Protein AF-A0A974YGT8-F1 (afdb_monomer_lite)

Secondary structure (DSSP, 8-state):
---EEEEEEE-TTSTTHHHHHHHHHHH-GGGHHHHHHHHHT-SS-GGG--SS--TT-EEEESSSSEEEEEEPTT--STTTTT-SSPPSS-EEEEEEEES-TTTS-EEEEEEEE--GGGGGGHHHHHHHHHHT---GGGG---S-----HHHHHHHHHHHHHHHHHHTT-HHHHHTTB-HHHHSSSTTSHHHHHHHHTT-SEEEEEEEEEEEETTEEEEEEEEEETTEEEEEEEEEEEEEETTEEEEEEEEESS--

Sequence (255 aa):
MGPQIVRRFSEGGTSGRFAVARVIARVFPQALSFAEGVRDEGIDDANAYVFAPWPSDQIRHLAQDVVSYRTPAGQNGLGTDGEEPVPPLATRGLVFLIGDPAVEPSVRLLKVRLSGNDAALYPAIAAEMLAAWTPPESRGSPASEPTTPGSATAVALVSEFYGALERGDGRAASARVIAEKQASGPFTAQALTKFYGALDEPLKLLSADEAGPMQVKVRYRYRSGRKPCNGEATVSLIQTSDGIRIERIRSASGC

pLDDT: mean 86.0, std 13.3, range [34.47, 97.88]

Radius of gyration: 22.26 Å; chains: 1; bounding box: 51×41×60 Å

Foldseek 3Di:
DAWDKDKDKAKCVDPSVQVVLLVCLAAQPLLVLSSVVVLVVVPDPVVSRHNYFDPQ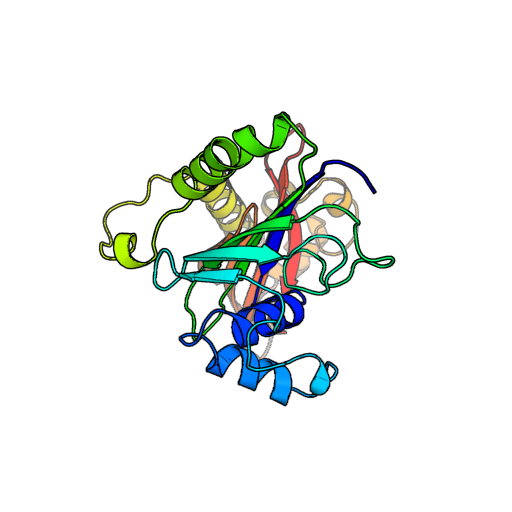KDWDDPDNFKIKIKHAAQDDGPLQVPPPPGHRFIWIWMWGWDDDSHPMTMIIIITTTHDDPCVVCVVVVRVVVVVVDDDPVVVPDPDDDPPPVQQVVLLVLVVQLLVCLLVLQLVSNLVQAPPVPCVDDCSDRVNSSVPQVQFPFHKDWPDWDDPDRQKTKTWIWTHDPPDIDTWIWIFHWDQDPVGIGGHDIGIPDDD

Structure (mmCIF, N/CA/C/O backbone):
data_AF-A0A974YGT8-F1
#
_entry.id   AF-A0A974YGT8-F1
#
loop_
_atom_site.group_PDB
_atom_site.id
_atom_site.type_symbol
_atom_site.label_atom_id
_atom_site.label_alt_id
_atom_site.label_comp_id
_atom_site.label_asym_id
_atom_site.label_entity_id
_atom_site.label_seq_id
_atom_site.pdbx_PDB_ins_code
_atom_site.Cartn_x
_atom_site.Cartn_y
_atom_site.Cartn_z
_atom_site.occupancy
_atom_site.B_iso_or_equiv
_atom_site.auth_seq_id
_atom_site.auth_comp_id
_atom_site.auth_asym_id
_atom_site.auth_atom_id
_atom_site.pdbx_PDB_model_num
ATOM 1 N N . MET A 1 1 ? -8.753 13.657 23.290 1.00 65.00 1 MET A N 1
ATOM 2 C CA . MET A 1 1 ? -8.952 13.118 21.925 1.00 65.00 1 MET A CA 1
ATOM 3 C C . MET A 1 1 ? -10.360 12.551 21.815 1.00 65.00 1 MET A C 1
ATOM 5 O O . MET A 1 1 ? -10.800 11.915 22.765 1.00 65.00 1 MET A O 1
ATOM 9 N N . GLY A 1 2 ? -11.072 12.858 20.726 1.00 80.31 2 GLY A N 1
ATOM 10 C CA . GLY A 1 2 ? -12.497 12.550 20.548 1.00 80.31 2 GLY A CA 1
ATOM 11 C C . GLY A 1 2 ? -12.777 11.349 19.631 1.00 80.31 2 GLY A C 1
ATOM 12 O O . GLY A 1 2 ? -11.872 10.544 19.378 1.00 80.31 2 GLY A O 1
ATOM 13 N N . PRO A 1 3 ? -14.025 11.224 19.143 1.00 87.50 3 PRO A N 1
ATOM 14 C CA . PRO A 1 3 ? -14.410 10.227 18.152 1.00 87.50 3 PRO A CA 1
ATOM 15 C C . PRO A 1 3 ? -13.572 10.324 16.873 1.00 87.50 3 PRO A C 1
ATOM 17 O O . PRO A 1 3 ? -13.188 11.412 16.448 1.00 87.50 3 PRO A O 1
ATOM 20 N N . GLN A 1 4 ? -13.277 9.179 16.263 1.00 89.25 4 GLN A N 1
ATOM 21 C CA . GLN A 1 4 ? -12.424 9.069 15.091 1.00 89.25 4 GLN A CA 1
ATOM 22 C C . GLN A 1 4 ? -12.703 7.777 14.322 1.00 89.25 4 GLN A C 1
ATOM 24 O O . GLN A 1 4 ? -12.858 6.704 14.906 1.00 89.25 4 GLN A O 1
ATOM 29 N N . ILE A 1 5 ? -12.681 7.875 12.995 1.00 90.44 5 ILE A N 1
ATOM 30 C CA . ILE A 1 5 ? -12.648 6.735 12.080 1.00 90.44 5 ILE A CA 1
ATOM 31 C C . ILE A 1 5 ? -11.432 6.935 11.174 1.00 90.44 5 ILE A C 1
ATOM 33 O O . ILE A 1 5 ? -11.333 7.948 10.487 1.00 90.44 5 ILE A O 1
ATOM 37 N N . VAL A 1 6 ? -10.494 5.991 11.180 1.00 87.19 6 VAL A N 1
ATOM 38 C CA . VAL A 1 6 ? -9.303 6.004 10.321 1.00 87.19 6 VAL A CA 1
ATOM 39 C C . VAL A 1 6 ? -9.300 4.765 9.461 1.00 87.19 6 VAL A C 1
ATOM 41 O O . VAL A 1 6 ? -9.372 3.653 9.977 1.00 87.19 6 VAL A O 1
ATOM 44 N N . ARG A 1 7 ? -9.122 4.960 8.159 1.00 87.12 7 ARG A N 1
ATOM 45 C CA . ARG A 1 7 ? -8.724 3.904 7.232 1.00 87.12 7 ARG A CA 1
ATOM 46 C C . ARG A 1 7 ? -7.288 4.180 6.832 1.00 87.12 7 ARG A C 1
ATOM 48 O O . ARG A 1 7 ? -6.980 5.265 6.348 1.00 87.12 7 ARG A O 1
ATOM 55 N N . ARG A 1 8 ? -6.404 3.221 7.073 1.00 83.25 8 ARG A N 1
ATOM 56 C CA . ARG A 1 8 ? -4.998 3.296 6.685 1.00 83.25 8 ARG A CA 1
ATOM 57 C C . ARG A 1 8 ? -4.689 2.131 5.766 1.00 83.25 8 ARG A C 1
ATOM 59 O O . ARG A 1 8 ? -5.067 1.000 6.054 1.00 83.25 8 ARG A O 1
ATOM 66 N N . PHE A 1 9 ? -3.992 2.415 4.679 1.00 83.12 9 PHE A N 1
ATOM 67 C CA . PHE A 1 9 ? -3.390 1.403 3.826 1.00 83.12 9 PHE A CA 1
ATOM 68 C C . PHE A 1 9 ? -1.872 1.536 3.920 1.00 83.12 9 PHE A C 1
ATOM 70 O O . PHE A 1 9 ? -1.343 2.647 3.991 1.00 83.12 9 PHE A O 1
ATOM 77 N N . SER A 1 10 ? -1.174 0.412 3.999 1.00 76.69 10 SER A N 1
ATOM 78 C CA . SER A 1 10 ? 0.282 0.348 4.030 1.00 76.69 10 SER A CA 1
ATOM 79 C C . SER A 1 10 ? 0.741 -0.776 3.118 1.00 76.69 10 SER A C 1
ATOM 81 O O . SER A 1 10 ? 0.234 -1.894 3.199 1.00 76.69 10 SER A O 1
ATOM 83 N N . GLU A 1 11 ? 1.678 -0.447 2.239 1.00 71.19 11 GLU A N 1
ATOM 84 C CA . GLU A 1 11 ? 2.131 -1.315 1.158 1.00 71.19 11 GLU A CA 1
ATOM 85 C C . GLU A 1 11 ? 3.479 -1.949 1.514 1.00 71.19 11 GLU A C 1
ATOM 87 O O . GLU A 1 11 ? 4.431 -1.236 1.850 1.00 71.19 11 GLU A O 1
ATOM 92 N N . GLY A 1 12 ? 3.559 -3.282 1.461 1.00 73.00 12 GLY A N 1
ATOM 93 C CA . GLY A 1 12 ? 4.764 -4.029 1.841 1.00 73.00 12 GLY A CA 1
ATOM 94 C C . GLY A 1 12 ? 5.904 -3.961 0.835 1.00 73.00 12 GLY A C 1
ATOM 95 O O . GLY A 1 12 ? 7.047 -4.179 1.212 1.00 73.00 12 GLY A O 1
ATOM 96 N N . GLY A 1 13 ? 5.630 -3.604 -0.420 1.00 66.38 13 GLY A N 1
ATOM 97 C CA . GLY A 1 13 ? 6.661 -3.461 -1.454 1.00 66.38 13 GLY A CA 1
ATOM 98 C C . GLY A 1 13 ? 7.449 -2.144 -1.397 1.00 66.38 13 GLY A C 1
ATOM 99 O O . GLY A 1 13 ? 8.339 -1.923 -2.214 1.00 66.38 13 GLY A O 1
ATOM 100 N N . THR A 1 14 ? 7.125 -1.224 -0.476 1.00 68.44 14 THR A N 1
ATOM 101 C CA . THR A 1 14 ? 7.688 0.143 -0.460 1.00 68.44 14 THR A CA 1
ATOM 102 C C . THR A 1 14 ? 8.266 0.534 0.911 1.00 68.44 14 THR A C 1
ATOM 104 O O . THR A 1 14 ? 8.682 -0.314 1.703 1.00 68.44 14 THR A O 1
ATOM 107 N N . SER A 1 15 ? 8.332 1.834 1.234 1.00 68.81 15 SER A N 1
ATOM 108 C CA . SER A 1 15 ? 8.665 2.309 2.587 1.00 68.81 15 SER A CA 1
ATOM 109 C C . SER A 1 15 ? 7.595 1.944 3.624 1.00 68.81 15 SER A C 1
ATOM 111 O O . SER A 1 15 ? 7.869 1.980 4.821 1.00 68.81 15 SER A O 1
ATOM 113 N N . GLY A 1 16 ? 6.390 1.559 3.184 1.00 76.25 16 GLY A N 1
ATOM 114 C CA . GLY A 1 16 ? 5.327 1.059 4.057 1.00 76.25 16 GLY A CA 1
ATOM 115 C C . GLY A 1 16 ? 5.639 -0.292 4.708 1.00 76.25 16 GLY A C 1
ATOM 116 O O . GLY A 1 16 ? 5.005 -0.631 5.709 1.00 76.25 16 GLY A O 1
ATOM 117 N N . ARG A 1 17 ? 6.637 -1.031 4.203 1.00 86.06 17 ARG A N 1
ATOM 118 C CA . ARG A 1 17 ? 6.970 -2.391 4.649 1.00 86.06 17 ARG A CA 1
ATOM 119 C C . ARG A 1 17 ? 7.261 -2.518 6.135 1.00 86.06 17 ARG A C 1
ATOM 121 O O . ARG A 1 17 ? 6.820 -3.481 6.744 1.00 86.06 17 ARG A O 1
ATOM 128 N N . PHE A 1 18 ? 7.897 -1.518 6.741 1.00 88.50 18 PHE A N 1
ATOM 129 C CA . PHE A 1 18 ? 8.173 -1.513 8.179 1.00 88.50 18 PHE A CA 1
ATOM 130 C C . PHE A 1 18 ? 6.874 -1.454 8.994 1.00 88.50 18 PHE A C 1
ATOM 132 O O . PHE A 1 18 ? 6.682 -2.206 9.945 1.00 88.50 18 PHE A O 1
ATOM 139 N N . ALA A 1 19 ? 5.919 -0.611 8.582 1.00 89.12 19 ALA A N 1
ATOM 140 C CA . ALA A 1 19 ? 4.606 -0.542 9.221 1.00 89.12 19 ALA A CA 1
ATOM 141 C C . ALA A 1 19 ? 3.800 -1.835 9.017 1.00 89.12 19 ALA A C 1
ATOM 143 O O . ALA A 1 19 ? 3.156 -2.306 9.951 1.00 89.12 19 ALA A O 1
ATOM 144 N N . VAL A 1 20 ? 3.866 -2.423 7.819 1.00 92.88 20 VAL A N 1
ATOM 145 C CA . VAL A 1 20 ? 3.241 -3.715 7.506 1.00 92.88 20 VAL A CA 1
ATOM 146 C C . VAL A 1 20 ? 3.820 -4.825 8.385 1.00 92.88 20 VAL A C 1
ATOM 148 O O . VAL A 1 20 ? 3.066 -5.510 9.072 1.00 92.88 20 VAL A O 1
ATOM 151 N N . ALA A 1 21 ? 5.144 -4.971 8.415 1.00 94.12 21 ALA A N 1
ATOM 152 C CA . ALA A 1 21 ? 5.848 -6.002 9.167 1.00 94.12 21 ALA A CA 1
ATOM 153 C C . ALA A 1 21 ? 5.590 -5.901 10.678 1.00 94.12 21 ALA A C 1
ATOM 155 O O . ALA A 1 21 ? 5.316 -6.918 11.312 1.00 94.12 21 ALA A O 1
ATOM 156 N N . ARG A 1 22 ? 5.562 -4.687 11.250 1.00 94.38 22 ARG A N 1
ATOM 157 C CA . ARG A 1 22 ? 5.205 -4.479 12.667 1.00 94.38 22 ARG A CA 1
ATOM 158 C C . ARG A 1 22 ? 3.786 -4.927 13.011 1.00 94.38 22 ARG A C 1
ATOM 160 O O . ARG A 1 22 ? 3.561 -5.424 14.111 1.00 94.38 22 ARG A O 1
ATOM 167 N N . VAL A 1 23 ? 2.828 -4.767 12.097 1.00 95.69 23 VAL A N 1
ATOM 168 C CA . VAL A 1 23 ? 1.461 -5.270 12.301 1.00 95.69 23 VAL A CA 1
ATOM 169 C C . VAL A 1 23 ? 1.414 -6.787 12.107 1.00 95.69 23 VAL A C 1
ATOM 171 O O . VAL A 1 23 ? 0.868 -7.489 12.956 1.00 95.69 23 VAL A O 1
ATOM 174 N N . ILE A 1 24 ? 2.019 -7.306 11.034 1.00 96.00 24 ILE A N 1
ATOM 175 C CA . ILE A 1 24 ? 2.054 -8.742 10.715 1.00 96.00 24 ILE A CA 1
ATOM 176 C C . ILE A 1 24 ? 2.658 -9.560 11.851 1.00 96.00 24 ILE A C 1
ATOM 178 O O . ILE A 1 24 ? 2.033 -10.534 12.271 1.00 96.00 24 ILE A O 1
ATOM 182 N N . ALA A 1 25 ? 3.802 -9.126 12.392 1.00 95.56 25 ALA A N 1
ATOM 183 C CA . ALA A 1 25 ? 4.492 -9.795 13.495 1.00 95.56 25 ALA A CA 1
ATOM 184 C C . ALA A 1 25 ? 3.564 -10.072 14.688 1.00 95.56 25 ALA A C 1
ATOM 186 O O . ALA A 1 25 ? 3.752 -11.032 15.429 1.00 95.56 25 ALA A O 1
ATOM 187 N N . ARG A 1 26 ? 2.529 -9.246 14.861 1.00 95.62 26 ARG A N 1
ATOM 188 C CA . ARG A 1 26 ? 1.627 -9.313 16.006 1.00 95.62 26 ARG A CA 1
ATOM 189 C C . ARG A 1 26 ? 0.357 -10.105 15.753 1.00 95.62 26 ARG A C 1
ATOM 191 O O . ARG A 1 26 ? -0.148 -10.704 16.697 1.00 95.62 26 ARG A O 1
ATOM 198 N N . VAL A 1 27 ? -0.197 -10.063 14.538 1.00 96.06 27 VAL A N 1
ATOM 199 C CA . VAL A 1 27 ? -1.563 -10.566 14.291 1.00 96.06 27 VAL A CA 1
ATOM 200 C C . VAL A 1 27 ? -1.716 -11.503 13.091 1.00 96.06 27 VAL A C 1
ATOM 202 O O . VAL A 1 27 ? -2.809 -12.023 12.906 1.00 96.06 27 VAL A O 1
ATOM 205 N N . PHE A 1 28 ? -0.674 -11.764 12.292 1.00 95.75 28 PHE A N 1
ATOM 206 C CA . PHE A 1 28 ? -0.771 -12.654 11.122 1.00 95.75 28 PHE A CA 1
ATOM 207 C C . PHE A 1 28 ? 0.322 -13.733 11.115 1.00 95.75 28 PHE A C 1
ATOM 209 O O . PHE A 1 28 ? 1.371 -13.540 10.494 1.00 95.75 28 PHE A O 1
ATOM 216 N N . PRO A 1 29 ? 0.085 -14.896 11.755 1.00 91.62 29 PRO A N 1
ATOM 217 C CA . PRO A 1 29 ? 1.087 -15.958 11.866 1.00 91.62 29 PRO A CA 1
ATOM 218 C C . PRO A 1 29 ? 1.545 -16.517 10.507 1.00 91.62 29 PRO A C 1
ATOM 220 O O . PRO A 1 29 ? 2.675 -16.974 10.371 1.00 91.62 29 PRO A O 1
ATOM 223 N N . GLN A 1 30 ? 0.699 -16.458 9.478 1.00 88.38 30 GLN A N 1
ATOM 224 C CA . GLN A 1 30 ? 1.015 -16.955 8.138 1.00 88.38 30 GLN A CA 1
ATOM 225 C C . GLN A 1 30 ? 1.991 -16.073 7.346 1.00 88.38 30 GLN A C 1
ATOM 227 O O . GLN A 1 30 ? 2.480 -16.507 6.310 1.00 88.38 30 GLN A O 1
ATOM 232 N N . ALA A 1 31 ? 2.238 -14.838 7.789 1.00 93.00 31 ALA A N 1
ATOM 233 C CA . ALA A 1 31 ? 3.107 -13.882 7.101 1.00 93.00 31 ALA A CA 1
ATOM 234 C C . ALA A 1 31 ? 4.346 -13.509 7.936 1.00 93.00 31 ALA A C 1
ATOM 236 O O . ALA A 1 31 ? 5.031 -12.534 7.637 1.00 93.00 31 ALA A O 1
ATOM 237 N N . LEU A 1 32 ? 4.655 -14.275 8.991 1.00 92.69 32 LEU A N 1
ATOM 238 C CA . LEU A 1 32 ? 5.769 -13.964 9.892 1.00 92.69 32 LEU A CA 1
ATOM 239 C C . LEU A 1 32 ? 7.123 -13.928 9.186 1.00 92.69 32 LEU A C 1
ATOM 241 O O . LEU A 1 32 ? 7.928 -13.063 9.516 1.00 92.69 32 LEU A O 1
ATOM 245 N N . SER A 1 33 ? 7.341 -14.778 8.179 1.00 92.56 33 SER A N 1
ATOM 246 C CA . SER A 1 33 ? 8.589 -14.799 7.409 1.00 92.56 33 SER A CA 1
ATOM 247 C C . SER A 1 33 ? 8.884 -13.460 6.727 1.00 92.56 33 SER A C 1
ATOM 249 O O . SER A 1 33 ? 10.037 -13.043 6.666 1.00 92.56 33 SER A O 1
ATOM 251 N N . PHE A 1 34 ? 7.852 -12.743 6.269 1.00 92.31 34 PHE A N 1
ATOM 252 C CA . PHE A 1 34 ? 8.011 -11.387 5.746 1.00 92.31 34 PHE A CA 1
ATOM 253 C C . PHE A 1 34 ? 8.458 -10.417 6.845 1.00 92.31 34 PHE A C 1
ATOM 255 O O . PHE A 1 34 ? 9.377 -9.629 6.640 1.00 92.31 34 PHE A O 1
ATOM 262 N N . ALA A 1 35 ? 7.833 -10.471 8.025 1.00 94.94 35 ALA A N 1
ATOM 263 C CA . ALA A 1 35 ? 8.185 -9.579 9.128 1.00 94.94 35 ALA A CA 1
ATOM 264 C C . ALA A 1 35 ? 9.596 -9.848 9.678 1.00 94.94 35 ALA A C 1
ATOM 266 O O . ALA A 1 35 ? 10.312 -8.903 10.003 1.00 94.94 35 ALA A O 1
ATOM 267 N N . GLU A 1 36 ? 10.003 -11.116 9.750 1.00 93.44 36 GLU A N 1
ATOM 268 C CA . GLU A 1 36 ? 11.373 -11.522 10.072 1.00 93.44 36 GLU A CA 1
ATOM 269 C C . GLU A 1 36 ? 12.355 -11.002 9.025 1.00 93.44 36 GLU A C 1
ATOM 271 O O . GLU A 1 36 ? 13.330 -10.354 9.390 1.00 93.44 36 GLU A O 1
ATOM 276 N N . GLY A 1 37 ? 12.047 -11.179 7.736 1.00 90.69 37 GLY A N 1
ATOM 277 C CA . GLY A 1 37 ? 12.861 -10.656 6.642 1.00 90.69 37 GLY A CA 1
ATOM 278 C C . GLY A 1 37 ? 13.079 -9.146 6.746 1.00 90.69 37 GLY A C 1
ATOM 279 O O . GLY A 1 37 ? 14.219 -8.698 6.709 1.00 90.69 37 GLY A O 1
ATOM 280 N N . VAL A 1 38 ? 12.009 -8.371 6.961 1.00 90.19 38 VAL A N 1
ATOM 281 C CA . VAL A 1 38 ? 12.091 -6.905 7.115 1.00 90.19 38 VAL A CA 1
ATOM 282 C C . VAL A 1 38 ? 12.895 -6.497 8.353 1.00 90.19 38 VAL A C 1
ATOM 284 O O . VAL A 1 38 ? 13.672 -5.546 8.286 1.00 90.19 38 VAL A O 1
ATOM 287 N N . ARG A 1 39 ? 12.739 -7.199 9.482 1.00 92.50 39 ARG A N 1
ATOM 288 C CA . ARG A 1 39 ? 13.544 -6.967 10.695 1.00 92.50 39 ARG A CA 1
ATOM 289 C C . ARG A 1 39 ? 15.030 -7.214 10.420 1.00 92.50 39 ARG A C 1
ATOM 291 O O . ARG A 1 39 ? 15.873 -6.416 10.828 1.00 92.50 39 ARG A O 1
ATOM 298 N N . ASP A 1 40 ? 15.340 -8.300 9.720 1.00 91.81 40 ASP A N 1
ATOM 299 C CA . ASP A 1 40 ? 16.707 -8.755 9.466 1.00 91.81 40 ASP A CA 1
ATOM 300 C C . ASP A 1 40 ? 17.425 -7.908 8.391 1.00 91.81 40 ASP A C 1
ATOM 302 O O . ASP A 1 40 ? 18.647 -7.983 8.268 1.00 91.81 40 ASP A O 1
ATOM 306 N N . GLU A 1 41 ? 16.709 -7.025 7.675 1.00 87.12 41 GLU A N 1
ATOM 307 C CA . GLU A 1 41 ? 17.314 -5.986 6.820 1.00 87.12 41 GLU A CA 1
ATOM 308 C C . GLU A 1 41 ? 18.206 -5.012 7.615 1.00 87.12 41 GLU A C 1
ATOM 310 O O . GLU A 1 41 ? 19.097 -4.386 7.040 1.00 87.12 41 GLU A O 1
ATOM 315 N N . GLY A 1 42 ? 17.959 -4.841 8.922 1.00 87.38 42 GLY A N 1
ATOM 316 C CA . GLY A 1 42 ? 18.756 -3.969 9.794 1.00 87.38 42 GLY A CA 1
ATOM 317 C C . GLY A 1 42 ? 18.594 -2.465 9.531 1.00 87.38 42 GLY A C 1
ATOM 318 O O . GLY A 1 42 ? 19.460 -1.681 9.918 1.00 87.38 42 GLY A O 1
ATOM 319 N N . ILE A 1 43 ? 17.512 -2.053 8.857 1.00 84.19 43 ILE A N 1
ATOM 320 C CA . ILE A 1 43 ? 17.236 -0.644 8.512 1.00 84.19 43 ILE A CA 1
ATOM 321 C C . ILE A 1 43 ? 16.407 0.074 9.595 1.00 84.19 43 ILE A C 1
ATOM 323 O O . ILE A 1 43 ? 16.578 1.276 9.794 1.00 84.19 43 ILE A O 1
ATOM 327 N N . ASP A 1 44 ? 15.511 -0.641 10.279 1.00 88.38 44 ASP A N 1
ATOM 328 C CA . ASP A 1 44 ? 14.647 -0.123 11.353 1.00 88.38 44 ASP A CA 1
ATOM 329 C C . ASP A 1 44 ? 15.033 -0.755 12.703 1.00 88.38 44 ASP A C 1
ATOM 331 O O . ASP A 1 44 ? 15.777 -1.736 12.747 1.00 88.38 44 ASP A O 1
ATOM 335 N N . ASP A 1 45 ? 14.533 -0.211 13.815 1.00 89.38 45 ASP A N 1
ATOM 336 C CA . ASP A 1 45 ? 14.797 -0.773 15.145 1.00 89.38 45 ASP A CA 1
ATOM 337 C C . ASP A 1 45 ? 14.213 -2.188 15.257 1.00 89.38 45 ASP A C 1
ATOM 339 O O . ASP A 1 45 ? 12.995 -2.383 15.216 1.00 89.38 45 ASP A O 1
ATOM 343 N N . ALA A 1 46 ? 15.082 -3.183 15.449 1.00 89.31 46 ALA A N 1
ATOM 344 C CA . ALA A 1 46 ? 14.687 -4.581 15.591 1.00 89.31 46 ALA A CA 1
ATOM 345 C C . ALA A 1 46 ? 13.701 -4.800 16.754 1.00 89.31 46 ALA A C 1
ATOM 347 O O . ALA A 1 46 ? 12.847 -5.685 16.680 1.00 89.31 46 ALA A O 1
ATOM 348 N N . ASN A 1 47 ? 13.756 -3.963 17.799 1.00 90.50 47 ASN A N 1
ATOM 349 C CA . ASN A 1 47 ? 12.846 -4.048 18.945 1.00 90.50 47 ASN A CA 1
ATOM 350 C C . ASN A 1 47 ? 11.422 -3.582 18.618 1.00 90.50 47 ASN A C 1
ATOM 352 O O . ASN A 1 47 ? 10.488 -3.876 19.366 1.00 90.50 47 ASN A O 1
ATOM 356 N N . ALA A 1 48 ? 11.224 -2.894 17.493 1.00 88.69 48 ALA A N 1
ATOM 357 C CA . ALA A 1 48 ? 9.900 -2.490 17.042 1.00 88.69 48 ALA A CA 1
ATOM 358 C C . ALA A 1 48 ? 9.073 -3.679 16.497 1.00 88.69 48 ALA A C 1
ATOM 360 O O . ALA A 1 48 ? 7.851 -3.569 16.362 1.00 88.69 48 ALA A O 1
ATOM 361 N N . TYR A 1 49 ? 9.713 -4.825 16.226 1.00 92.81 49 TYR A N 1
ATOM 362 C CA . TYR A 1 49 ? 9.110 -6.046 15.678 1.00 92.81 49 TYR A CA 1
ATOM 363 C C . TYR A 1 49 ? 8.843 -7.070 16.785 1.00 92.81 49 TYR A C 1
ATOM 365 O O . TYR A 1 49 ? 9.596 -8.021 16.987 1.00 92.81 49 TYR A O 1
ATOM 373 N N . VAL A 1 50 ? 7.753 -6.876 17.527 1.00 93.56 50 VAL A N 1
ATOM 374 C CA . VAL A 1 50 ? 7.339 -7.806 18.589 1.00 93.56 50 VAL A CA 1
ATOM 375 C C . VAL A 1 50 ? 6.441 -8.896 18.008 1.00 93.56 50 VAL A C 1
ATOM 377 O O . VAL A 1 50 ? 5.370 -8.603 17.483 1.00 93.56 50 VAL A O 1
ATOM 380 N N . PHE A 1 51 ? 6.845 -10.157 18.166 1.00 93.50 51 PHE A N 1
ATOM 381 C CA . PHE A 1 51 ? 6.148 -11.335 17.632 1.00 93.50 51 PHE A CA 1
ATOM 382 C C . PHE A 1 51 ? 5.040 -11.844 18.562 1.00 93.50 51 PHE A C 1
ATOM 384 O O . PHE A 1 51 ? 4.985 -13.015 18.934 1.00 93.50 51 PHE A O 1
ATOM 391 N N . ALA A 1 52 ? 4.192 -10.921 19.011 1.00 90.75 52 ALA A N 1
ATOM 392 C CA . ALA A 1 52 ? 3.052 -11.207 19.868 1.00 90.75 52 ALA A CA 1
ATOM 393 C C . ALA A 1 52 ? 2.030 -10.059 19.808 1.00 90.75 52 ALA A C 1
ATOM 395 O O . ALA A 1 52 ? 2.424 -8.887 19.694 1.00 90.75 52 ALA A O 1
ATOM 396 N N . PRO A 1 53 ? 0.724 -10.346 19.956 1.00 91.19 53 PRO A N 1
ATOM 397 C CA . PRO A 1 53 ? -0.278 -9.314 20.195 1.00 91.19 53 PRO A CA 1
ATOM 398 C C . PRO A 1 53 ? 0.093 -8.415 21.380 1.00 91.19 53 PRO A C 1
ATOM 400 O O . PRO A 1 53 ? 0.818 -8.825 22.290 1.00 91.19 53 PRO A O 1
ATOM 403 N N . TRP A 1 54 ? -0.436 -7.190 21.412 1.00 91.56 54 TRP A N 1
ATOM 404 C CA . TRP A 1 54 ? -0.341 -6.395 22.635 1.00 91.56 54 TRP A CA 1
ATOM 405 C C . TRP A 1 54 ? -1.112 -7.084 23.770 1.00 91.56 54 TRP A C 1
ATOM 407 O O . TRP A 1 54 ? -2.231 -7.539 23.537 1.00 91.56 54 TRP A O 1
ATOM 417 N N . PRO A 1 55 ? -0.581 -7.110 25.007 1.00 92.69 55 PRO A N 1
ATOM 418 C CA . PRO A 1 55 ? -1.233 -7.805 26.122 1.00 92.69 55 PRO A CA 1
ATOM 419 C C . PRO A 1 55 ? -2.642 -7.297 26.453 1.00 92.69 55 PRO A C 1
ATOM 421 O O . PRO A 1 55 ? -3.458 -8.033 26.998 1.00 92.69 55 PRO A O 1
ATOM 424 N N . SER A 1 56 ? -2.916 -6.025 26.159 1.00 93.88 56 SER A N 1
ATOM 425 C CA . SER A 1 56 ? -4.198 -5.375 26.433 1.00 93.88 56 SER A CA 1
ATOM 426 C C . SER A 1 56 ? -5.222 -5.569 25.309 1.00 93.88 56 SER A C 1
ATOM 428 O O . SER A 1 56 ? -6.415 -5.342 25.527 1.00 93.88 56 SER A O 1
ATOM 430 N N . ASP A 1 57 ? -4.774 -5.965 24.114 1.00 95.81 57 ASP A N 1
ATOM 431 C CA . ASP A 1 57 ? -5.640 -6.088 22.955 1.00 95.81 57 ASP A CA 1
ATOM 432 C C . ASP A 1 57 ? -6.483 -7.356 23.037 1.00 95.81 57 ASP A C 1
ATOM 434 O O . ASP A 1 57 ? -6.014 -8.457 23.320 1.00 95.81 57 ASP A O 1
ATOM 438 N N . GLN A 1 58 ? -7.755 -7.205 22.695 1.00 96.81 58 GLN A N 1
ATOM 439 C CA . GLN A 1 58 ? -8.638 -8.328 22.430 1.00 96.81 58 GLN A CA 1
ATOM 440 C C . GLN A 1 58 ? -8.611 -8.597 20.930 1.00 96.81 58 GLN A C 1
ATOM 442 O O . GLN A 1 58 ? -9.209 -7.842 20.163 1.00 96.81 58 GLN A O 1
ATOM 447 N N . ILE A 1 59 ? -7.908 -9.651 20.522 1.00 95.88 59 ILE A N 1
ATOM 448 C CA . ILE A 1 59 ? -7.756 -10.062 19.123 1.00 95.88 59 ILE A CA 1
ATOM 449 C C . ILE A 1 59 ? -8.705 -11.219 18.810 1.00 95.88 59 ILE A C 1
ATOM 451 O O . ILE A 1 59 ? -8.803 -12.183 19.568 1.00 95.88 59 ILE A O 1
ATOM 455 N N . ARG A 1 60 ? -9.390 -11.147 17.667 1.00 95.88 60 ARG A N 1
ATOM 456 C CA . ARG A 1 60 ? -10.175 -12.255 17.117 1.00 95.88 60 ARG A CA 1
ATOM 457 C C . ARG A 1 60 ? -9.970 -12.344 15.612 1.00 95.88 60 ARG A C 1
ATOM 459 O O . ARG A 1 60 ? -10.351 -11.428 14.885 1.00 95.88 60 ARG A O 1
ATOM 466 N N . HIS A 1 61 ? -9.447 -13.478 15.160 1.00 92.56 61 HIS A N 1
ATOM 467 C CA . HIS A 1 61 ? -9.376 -13.824 13.744 1.00 92.56 61 HIS A CA 1
ATOM 468 C C . HIS A 1 61 ? -10.787 -14.118 13.229 1.00 92.56 61 HIS A C 1
ATOM 470 O O . HIS A 1 61 ? -11.486 -14.982 13.761 1.00 92.56 61 HIS A O 1
ATOM 476 N N . LEU A 1 62 ? -11.229 -13.338 12.246 1.00 89.94 62 LEU A N 1
ATOM 477 C CA . LEU A 1 62 ? -12.492 -13.551 11.541 1.00 89.94 62 LEU A CA 1
ATOM 478 C C . LEU A 1 62 ? -12.287 -14.469 10.330 1.00 89.94 62 LEU A C 1
ATOM 480 O O . LEU A 1 62 ? -13.166 -15.261 10.013 1.00 89.94 62 LEU A O 1
ATOM 484 N N . ALA A 1 63 ? -11.113 -14.370 9.706 1.00 88.69 63 ALA A N 1
ATOM 485 C CA . ALA A 1 63 ? -10.601 -15.238 8.653 1.00 88.69 63 ALA A CA 1
ATOM 486 C C . ALA A 1 63 ? -9.072 -15.357 8.807 1.00 88.69 63 ALA A C 1
ATOM 488 O O . ALA A 1 63 ? -8.490 -14.744 9.708 1.00 88.69 63 ALA A O 1
ATOM 489 N N . GLN A 1 64 ? -8.411 -16.126 7.937 1.00 88.62 64 GLN A N 1
ATOM 490 C CA . GLN A 1 64 ? -6.949 -16.267 7.964 1.00 88.62 64 GLN A CA 1
ATOM 491 C C . GLN A 1 64 ? -6.248 -14.903 7.848 1.00 88.62 64 GLN A C 1
ATOM 493 O O . GLN A 1 64 ? -5.282 -14.620 8.547 1.00 88.62 64 GLN A O 1
ATOM 498 N N . ASP A 1 65 ? -6.784 -14.029 7.017 1.00 91.00 65 ASP A N 1
ATOM 499 C CA . ASP A 1 65 ? -6.277 -12.722 6.603 1.00 91.00 65 ASP A CA 1
ATOM 500 C C . ASP A 1 65 ? -7.092 -11.540 7.140 1.00 91.00 65 ASP A C 1
ATOM 502 O O . ASP A 1 65 ? -6.783 -10.390 6.831 1.00 91.00 65 ASP A O 1
ATOM 506 N N . VAL A 1 66 ? -8.093 -11.796 7.986 1.00 93.88 66 VAL A N 1
ATOM 507 C CA . VAL A 1 66 ? -8.884 -10.743 8.628 1.00 93.88 66 VAL A CA 1
ATOM 508 C C . VAL A 1 66 ? -8.890 -10.919 10.128 1.00 93.88 66 VAL A C 1
ATOM 510 O O . VAL A 1 66 ? -9.380 -11.910 10.671 1.00 93.88 66 VAL A O 1
ATOM 513 N N . VAL A 1 67 ? -8.418 -9.886 10.812 1.00 96.12 67 VAL A N 1
ATOM 514 C CA . VAL A 1 67 ? -8.374 -9.812 12.265 1.00 96.12 67 VAL A CA 1
ATOM 515 C C . VAL A 1 67 ? -9.240 -8.657 12.728 1.00 96.12 67 VAL A C 1
ATOM 517 O O . VAL A 1 67 ? -9.068 -7.521 12.303 1.00 96.12 67 VAL A O 1
ATOM 520 N N . SER A 1 68 ? -10.153 -8.932 13.648 1.00 96.56 68 SER A N 1
ATOM 521 C CA . SER A 1 68 ? -10.786 -7.896 14.455 1.00 96.56 68 SER A CA 1
ATOM 522 C C . SER A 1 68 ? -10.006 -7.679 15.740 1.00 96.56 68 SER A C 1
ATOM 524 O O . SER A 1 68 ? -9.482 -8.629 16.325 1.00 96.56 68 SER A O 1
ATOM 526 N N . TYR A 1 69 ? -9.943 -6.430 16.187 1.00 97.25 69 TYR A N 1
ATOM 527 C CA . TYR A 1 69 ? -9.275 -6.087 17.431 1.00 97.25 69 TYR A CA 1
ATOM 528 C C . TYR A 1 69 ? -10.064 -5.069 18.251 1.00 97.25 69 TYR A C 1
ATOM 530 O O . TYR A 1 69 ? -10.883 -4.296 17.735 1.00 97.25 69 TYR A O 1
ATOM 538 N N . ARG A 1 70 ? -9.779 -5.047 19.551 1.00 96.81 70 ARG A N 1
ATOM 539 C CA . ARG A 1 70 ? -10.182 -3.983 20.465 1.00 96.81 70 ARG A CA 1
ATOM 540 C C . ARG A 1 70 ? -9.044 -3.660 21.421 1.00 96.81 70 ARG A C 1
ATOM 542 O O . ARG A 1 70 ? -8.669 -4.502 22.228 1.00 96.81 70 ARG A O 1
ATOM 549 N N . THR A 1 71 ? -8.607 -2.409 21.381 1.00 96.94 71 THR A N 1
ATOM 550 C CA . THR A 1 71 ? -7.709 -1.806 22.362 1.00 96.94 71 THR A CA 1
ATOM 551 C C . THR A 1 71 ? -8.554 -1.087 23.419 1.00 96.94 71 THR A C 1
ATOM 553 O O . THR A 1 71 ? -9.332 -0.190 23.065 1.00 96.94 71 THR A O 1
ATOM 556 N N . PRO A 1 72 ? -8.481 -1.478 24.703 1.00 96.06 72 PRO A N 1
ATOM 557 C CA . PRO A 1 72 ? -9.212 -0.809 25.773 1.00 96.06 72 PRO A CA 1
ATOM 558 C C . PRO A 1 72 ? -8.830 0.671 25.916 1.00 96.06 72 PRO A C 1
ATOM 560 O O . PRO A 1 72 ? -7.755 1.103 25.508 1.00 96.06 72 PRO A O 1
ATOM 563 N N . ALA A 1 73 ? -9.729 1.451 26.515 1.00 94.31 73 ALA A N 1
ATOM 564 C CA . ALA A 1 73 ? -9.491 2.860 26.810 1.00 94.31 73 ALA A CA 1
ATOM 565 C C . ALA A 1 73 ? -8.227 3.046 27.665 1.00 94.31 73 ALA A C 1
ATOM 567 O O . ALA A 1 73 ? -8.035 2.318 28.639 1.00 94.31 73 ALA A O 1
ATOM 568 N N . GLY A 1 74 ? -7.390 4.024 27.313 1.00 94.06 74 GLY A N 1
ATOM 569 C CA . GLY A 1 74 ? -6.173 4.346 28.057 1.00 94.06 74 GLY A CA 1
ATOM 570 C C . GLY A 1 74 ? -5.073 3.285 27.979 1.00 94.06 74 GLY A C 1
ATOM 571 O O . GLY A 1 74 ? -4.126 3.364 28.753 1.00 94.06 74 GLY A O 1
ATOM 572 N N . GLN A 1 75 ? -5.182 2.301 27.078 1.00 95.75 75 GLN A N 1
ATOM 573 C CA . GLN A 1 75 ? -4.184 1.245 26.915 1.00 95.75 75 GLN A CA 1
ATOM 574 C C . GLN A 1 75 ? -3.428 1.350 25.588 1.00 95.75 75 GLN A C 1
ATOM 576 O O . GLN A 1 75 ? -3.978 1.753 24.559 1.00 95.75 75 GLN A O 1
ATOM 581 N N . ASN A 1 76 ? -2.162 0.932 25.618 1.00 92.94 76 ASN A N 1
ATOM 582 C CA . ASN A 1 76 ? -1.347 0.736 24.422 1.00 92.94 76 ASN A CA 1
ATOM 583 C C . ASN A 1 76 ? -1.765 -0.552 23.714 1.00 92.94 76 ASN A C 1
ATOM 585 O O . ASN A 1 76 ? -1.811 -1.607 24.347 1.00 92.94 76 ASN A O 1
ATOM 589 N N . GLY A 1 77 ? -2.028 -0.462 22.416 1.00 94.00 77 GLY A N 1
ATOM 590 C CA . GLY A 1 77 ? -2.425 -1.581 21.572 1.00 94.00 77 GLY A CA 1
ATOM 591 C C . GLY A 1 77 ? -2.457 -1.191 20.100 1.00 94.00 77 GLY A C 1
ATOM 592 O O . GLY A 1 77 ? -2.163 -0.055 19.737 1.00 94.00 77 GLY A O 1
ATOM 593 N N . LEU A 1 78 ? -2.882 -2.106 19.239 1.00 93.56 78 LEU A N 1
ATOM 594 C CA . LEU A 1 78 ? -2.950 -1.923 17.787 1.00 93.56 78 LEU A CA 1
ATOM 595 C C . LEU A 1 78 ? -3.792 -0.702 17.378 1.00 93.56 78 LEU A C 1
ATOM 597 O O . LEU A 1 78 ? -3.510 -0.011 16.394 1.00 93.56 78 LEU A O 1
ATOM 601 N N . GLY A 1 79 ? -4.825 -0.392 18.161 1.00 92.25 79 GLY A N 1
ATOM 602 C CA . GLY A 1 79 ? -5.670 0.779 17.970 1.00 92.25 79 GLY A CA 1
ATOM 603 C C . GLY A 1 79 ? -5.007 2.102 18.328 1.00 92.25 79 GLY A C 1
ATOM 604 O O . GLY A 1 79 ? -5.385 3.117 17.753 1.00 92.25 79 GLY A O 1
ATOM 605 N N . THR A 1 80 ? -4.027 2.100 19.224 1.00 92.75 80 THR A N 1
ATOM 606 C CA . THR A 1 80 ? -3.396 3.299 19.804 1.00 92.75 80 THR A CA 1
ATOM 607 C C . THR A 1 80 ? -1.903 3.397 19.492 1.00 92.75 80 THR A C 1
ATOM 609 O O . THR A 1 80 ? -1.267 4.370 19.874 1.00 92.75 80 THR A O 1
ATOM 612 N N . ASP A 1 81 ? -1.352 2.434 18.750 1.00 86.06 81 ASP A N 1
ATOM 613 C CA . ASP A 1 81 ? 0.046 2.426 18.329 1.00 86.06 81 ASP A CA 1
ATOM 614 C C . ASP A 1 81 ? 0.418 3.726 17.596 1.00 86.06 81 ASP A C 1
ATOM 616 O O . ASP A 1 81 ? -0.251 4.126 16.629 1.00 86.06 81 ASP A O 1
ATOM 620 N N . GLY A 1 82 ? 1.463 4.385 18.102 1.00 82.06 82 GLY A N 1
ATOM 621 C CA . GLY A 1 82 ? 1.946 5.691 17.650 1.00 82.06 82 GLY A CA 1
ATOM 622 C C . GLY A 1 82 ? 1.135 6.914 18.111 1.00 82.06 82 GLY A C 1
ATOM 623 O O . GLY A 1 82 ? 1.403 8.007 17.618 1.00 82.06 82 GLY A O 1
ATOM 624 N N . GLU A 1 83 ? 0.146 6.773 19.003 1.00 85.25 83 GLU A N 1
ATOM 625 C CA . GLU A 1 83 ? -0.595 7.904 19.587 1.00 85.25 83 GLU A CA 1
ATOM 626 C C . GLU A 1 83 ? -0.057 8.265 20.982 1.00 85.25 83 GLU A C 1
ATOM 628 O O . GLU A 1 83 ? -0.087 7.448 21.900 1.00 85.25 83 GLU A O 1
ATOM 633 N N . GLU A 1 84 ? 0.365 9.521 21.159 1.00 86.19 84 GLU A N 1
ATOM 634 C CA . GLU A 1 84 ? 0.760 10.078 22.455 1.00 86.19 84 GLU A CA 1
ATOM 635 C C . GLU A 1 84 ? 0.077 11.446 22.677 1.00 86.19 84 GLU A C 1
ATOM 637 O O . GLU A 1 84 ? 0.182 12.327 21.818 1.00 86.19 84 GLU A O 1
ATOM 642 N N . PRO A 1 85 ? -0.663 11.652 23.788 1.00 88.31 85 PRO A N 1
ATOM 643 C CA . PRO A 1 85 ? -0.962 10.690 24.856 1.00 88.31 85 PRO A CA 1
ATOM 644 C C . PRO A 1 85 ? -1.935 9.581 24.420 1.00 88.31 85 PRO A C 1
ATOM 646 O O . PRO A 1 85 ? -2.717 9.758 23.482 1.00 88.31 85 PRO A O 1
ATOM 649 N N . VAL A 1 86 ? -1.941 8.467 25.164 1.00 90.75 86 VAL A N 1
ATOM 650 C CA . VAL A 1 86 ? -2.853 7.345 24.903 1.00 90.75 86 VAL A CA 1
ATOM 651 C C . VAL A 1 86 ? -4.319 7.805 25.025 1.00 90.75 86 VAL A C 1
ATOM 653 O O . VAL A 1 86 ? -4.710 8.405 26.031 1.00 90.75 86 VAL A O 1
ATOM 656 N N . PRO A 1 87 ? -5.162 7.521 24.023 1.00 89.38 87 PRO A N 1
ATOM 657 C CA . PRO A 1 87 ? -6.551 7.963 23.989 1.00 89.38 87 PRO A CA 1
ATOM 658 C C . PRO A 1 87 ? -7.420 7.404 25.133 1.00 89.38 87 PRO A C 1
ATOM 660 O O . PRO A 1 87 ? -7.369 6.208 25.424 1.00 89.38 87 PRO A O 1
ATOM 663 N N . PRO A 1 88 ? -8.318 8.219 25.724 1.00 91.69 88 PRO A N 1
ATOM 664 C CA . PRO A 1 88 ? -9.167 7.806 26.847 1.00 91.69 88 PRO A CA 1
ATOM 665 C C . PRO A 1 88 ? -10.411 7.005 26.428 1.00 91.69 88 PRO A C 1
ATOM 667 O O . PRO A 1 88 ? -11.221 6.637 27.272 1.00 91.69 88 PRO A O 1
ATOM 670 N N . LEU A 1 89 ? -10.602 6.752 25.131 1.00 92.12 89 LEU A N 1
ATOM 671 C CA . LEU A 1 89 ? -11.697 5.936 24.608 1.00 92.12 89 L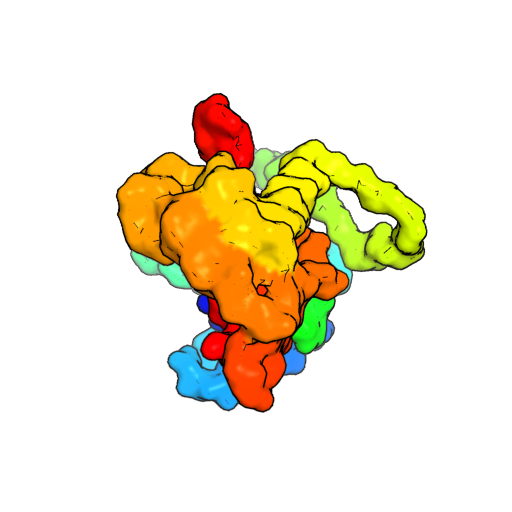EU A CA 1
ATOM 672 C C . LEU A 1 89 ? -11.123 4.672 23.977 1.00 92.12 89 LEU A C 1
ATOM 674 O O . LEU A 1 89 ? -10.060 4.712 23.359 1.00 92.12 89 LEU A O 1
ATOM 678 N N . ALA A 1 90 ? -11.855 3.567 24.101 1.00 94.69 90 ALA A N 1
ATOM 679 C CA . ALA A 1 90 ? -11.473 2.315 23.466 1.00 94.69 90 ALA A CA 1
ATOM 680 C C . ALA A 1 90 ? -11.492 2.454 21.936 1.00 94.69 90 ALA A C 1
ATOM 682 O O . ALA A 1 90 ? -12.403 3.064 21.367 1.00 94.69 90 ALA A O 1
ATOM 683 N N . THR A 1 91 ? -10.522 1.824 21.282 1.00 95.62 91 THR A N 1
ATOM 684 C CA . THR A 1 91 ? -10.436 1.754 19.823 1.00 95.62 91 THR A CA 1
ATOM 685 C C . THR A 1 91 ? -10.751 0.332 19.386 1.00 95.62 91 THR A C 1
ATOM 687 O O . THR A 1 91 ? -10.164 -0.628 19.879 1.00 95.62 91 THR A O 1
ATOM 690 N N . ARG A 1 92 ? -11.685 0.179 18.453 1.00 96.00 92 ARG A N 1
ATOM 691 C CA . ARG A 1 92 ? -12.027 -1.095 17.812 1.00 96.00 92 ARG A CA 1
ATOM 692 C C . ARG A 1 92 ? -11.624 -1.039 16.352 1.00 96.00 92 ARG A C 1
ATOM 694 O O . ARG A 1 92 ? -11.546 0.048 15.783 1.00 96.00 92 ARG A O 1
ATOM 701 N N . GLY A 1 93 ? -11.409 -2.185 15.730 1.00 96.06 93 GLY A N 1
ATOM 702 C CA . GLY A 1 93 ? -10.993 -2.166 14.344 1.00 96.06 93 GLY A CA 1
ATOM 703 C C . GLY A 1 93 ? -10.903 -3.511 13.667 1.00 96.06 93 GLY A C 1
ATOM 704 O O . GLY A 1 93 ? -11.179 -4.562 14.247 1.00 96.06 93 GLY A O 1
ATOM 705 N N . LEU A 1 94 ? -10.499 -3.423 12.407 1.00 96.38 94 LEU A N 1
ATOM 706 C CA . LEU A 1 94 ? -10.220 -4.547 11.532 1.00 96.38 94 LEU A CA 1
ATOM 707 C C . LEU A 1 94 ? -8.841 -4.355 10.911 1.00 96.38 94 LEU A C 1
ATOM 709 O O . LEU A 1 94 ? -8.454 -3.233 10.580 1.00 96.38 94 LEU A O 1
ATOM 713 N N . VAL A 1 95 ? -8.129 -5.454 10.724 1.00 95.88 95 VAL A N 1
ATOM 714 C CA . VAL A 1 95 ? -6.892 -5.524 9.959 1.0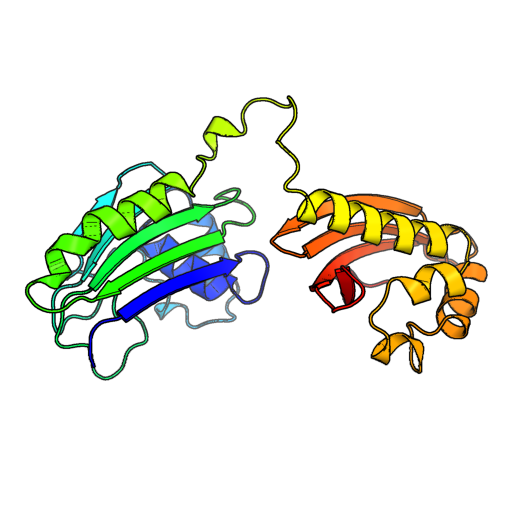0 95.88 95 VAL A CA 1
ATOM 715 C C . VAL A 1 95 ? -7.075 -6.576 8.885 1.00 95.88 95 VAL A C 1
ATOM 717 O O . VAL A 1 95 ? -7.507 -7.688 9.177 1.00 95.88 95 VAL A O 1
ATOM 720 N N . PHE A 1 96 ? -6.741 -6.204 7.660 1.00 93.50 96 PHE A N 1
ATOM 721 C CA . PHE A 1 96 ? -6.782 -7.060 6.489 1.00 93.50 96 PHE A CA 1
ATOM 722 C C . PHE A 1 96 ? -5.363 -7.249 5.979 1.00 93.50 96 PHE A C 1
ATOM 724 O O . PHE A 1 96 ? -4.672 -6.258 5.719 1.00 93.50 96 PHE A O 1
ATOM 731 N N . LEU A 1 97 ? -4.959 -8.501 5.816 1.00 91.88 97 LEU A N 1
ATOM 732 C CA . LEU A 1 97 ? -3.778 -8.885 5.063 1.00 91.88 97 LEU A CA 1
ATOM 733 C C . LEU A 1 97 ? -4.168 -9.016 3.587 1.00 91.88 97 LEU A C 1
ATOM 735 O O . LEU A 1 97 ? -5.131 -9.695 3.242 1.00 91.88 97 LEU A O 1
ATOM 739 N N . ILE A 1 98 ? -3.450 -8.322 2.713 1.00 86.81 98 ILE A N 1
ATOM 740 C CA . ILE A 1 98 ? -3.748 -8.219 1.282 1.00 86.81 98 ILE A CA 1
ATOM 741 C C . ILE A 1 98 ? -2.500 -8.619 0.500 1.00 86.81 98 ILE A C 1
ATOM 743 O O . ILE A 1 98 ? -1.391 -8.300 0.911 1.00 86.81 98 ILE A O 1
ATOM 747 N N . GLY A 1 99 ? -2.674 -9.267 -0.651 1.00 81.31 99 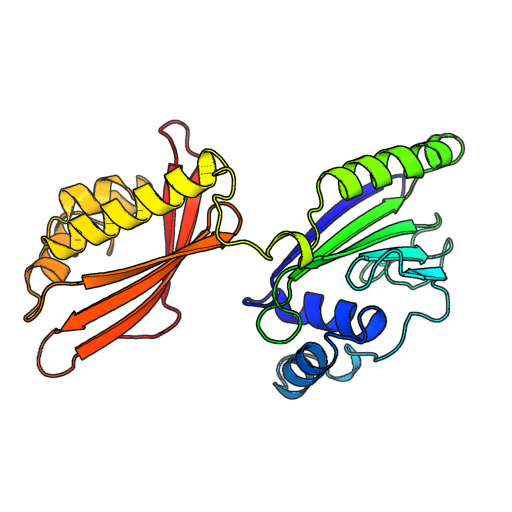GLY A N 1
ATOM 748 C CA . GLY A 1 99 ? -1.549 -9.713 -1.480 1.00 81.31 99 GLY A CA 1
ATOM 749 C C . GLY A 1 99 ? -1.080 -11.119 -1.118 1.00 81.31 99 GLY A C 1
ATOM 750 O O . GLY A 1 99 ? -1.855 -11.896 -0.556 1.00 81.31 99 GLY A O 1
ATOM 751 N N . ASP A 1 100 ? 0.144 -11.453 -1.515 1.00 80.56 100 ASP A N 1
ATOM 752 C CA . ASP A 1 100 ? 0.804 -12.707 -1.153 1.00 80.56 100 ASP A CA 1
ATOM 753 C C . ASP A 1 100 ? 1.513 -12.522 0.203 1.00 80.56 100 ASP A C 1
ATOM 755 O O . ASP A 1 100 ? 2.338 -11.611 0.320 1.00 80.56 100 ASP A O 1
ATOM 759 N N . PRO A 1 101 ? 1.210 -13.345 1.227 1.00 83.88 101 PRO A N 1
ATOM 760 C CA . PRO A 1 101 ? 1.799 -13.221 2.561 1.00 83.88 101 PRO A CA 1
ATOM 761 C C . PRO A 1 101 ? 3.326 -13.387 2.600 1.00 83.88 101 PRO A C 1
ATOM 763 O O . PRO A 1 101 ? 3.950 -12.898 3.539 1.00 83.88 101 PRO A O 1
ATOM 766 N N . ALA A 1 102 ? 3.922 -14.070 1.620 1.00 74.94 102 ALA A N 1
ATOM 767 C CA . ALA A 1 102 ? 5.348 -14.380 1.587 1.00 74.94 102 ALA A CA 1
ATOM 768 C C . ALA A 1 102 ? 6.171 -13.416 0.720 1.00 74.94 102 ALA A C 1
ATOM 770 O O . ALA A 1 102 ? 7.385 -13.344 0.897 1.00 74.94 102 ALA A O 1
ATOM 771 N N . VAL A 1 103 ? 5.539 -12.702 -0.218 1.00 75.25 103 VAL A N 1
ATOM 772 C CA . VAL A 1 103 ? 6.253 -11.896 -1.225 1.00 75.25 103 VAL A CA 1
ATOM 773 C C . VAL A 1 103 ? 6.118 -10.402 -0.940 1.00 75.25 103 VAL A C 1
ATOM 775 O O . VAL A 1 103 ? 7.097 -9.745 -0.600 1.00 75.25 103 VAL A O 1
ATOM 778 N N . GLU A 1 104 ? 4.905 -9.861 -1.048 1.00 81.94 104 GLU A N 1
ATOM 779 C CA . GLU A 1 104 ? 4.632 -8.423 -0.906 1.00 81.94 104 GLU A CA 1
ATOM 780 C C . GLU A 1 104 ? 3.292 -8.201 -0.173 1.00 81.94 104 GLU A C 1
ATOM 782 O O . GLU A 1 104 ? 2.339 -7.651 -0.740 1.00 81.94 104 GLU A O 1
ATOM 787 N N . PRO A 1 105 ? 3.164 -8.638 1.095 1.00 87.62 105 PRO A N 1
ATOM 788 C CA . PRO A 1 105 ? 1.936 -8.434 1.843 1.00 87.62 105 PRO A CA 1
ATOM 789 C C . PRO A 1 105 ? 1.691 -6.946 2.074 1.00 87.62 105 PRO A C 1
ATOM 791 O O . PRO A 1 105 ? 2.590 -6.173 2.380 1.00 87.62 105 PRO A O 1
ATOM 794 N N . SER A 1 106 ? 0.441 -6.529 1.984 1.00 89.06 106 SER A N 1
ATOM 795 C CA . SER A 1 106 ? -0.008 -5.191 2.346 1.00 89.06 106 SER A CA 1
ATOM 796 C C . SER A 1 106 ? -1.021 -5.282 3.472 1.00 89.06 106 SER A C 1
ATOM 798 O O . SER A 1 106 ? -1.736 -6.274 3.609 1.00 89.06 106 SER A O 1
ATOM 800 N N . VAL A 1 107 ? -1.102 -4.234 4.284 1.00 92.06 107 VAL A N 1
ATOM 801 C CA . VAL A 1 107 ? -2.047 -4.163 5.397 1.00 92.06 107 VAL A CA 1
ATOM 802 C C . VAL A 1 107 ? -3.018 -3.020 5.167 1.00 92.06 107 VAL A C 1
ATOM 804 O O . VAL A 1 107 ? -2.629 -1.869 4.958 1.00 92.06 107 VAL A O 1
ATOM 807 N N . ARG A 1 108 ? -4.311 -3.328 5.266 1.00 91.31 108 ARG A N 1
ATOM 808 C CA . ARG A 1 108 ? -5.361 -2.320 5.413 1.00 91.31 108 ARG A CA 1
ATOM 809 C C . ARG A 1 108 ? -5.902 -2.380 6.830 1.00 91.31 108 ARG A C 1
ATOM 811 O O . ARG A 1 108 ? -6.305 -3.436 7.300 1.00 91.31 108 ARG A O 1
ATOM 818 N N . LEU A 1 109 ? -5.931 -1.238 7.499 1.00 91.62 109 LEU A N 1
ATOM 819 C CA . LEU A 1 109 ? -6.307 -1.123 8.898 1.00 91.62 109 LEU A CA 1
ATOM 820 C C . LEU A 1 109 ? -7.447 -0.118 9.063 1.00 91.62 109 LEU A C 1
ATOM 822 O O . LEU A 1 109 ? -7.414 0.983 8.512 1.00 91.62 109 LEU A O 1
ATOM 826 N N . LEU A 1 110 ? -8.444 -0.504 9.851 1.00 94.12 110 LEU A N 1
ATOM 827 C CA . LEU A 1 110 ? -9.549 0.331 10.301 1.00 94.12 110 LEU A CA 1
ATOM 828 C C . LEU A 1 110 ? -9.383 0.613 11.793 1.00 94.12 110 LEU A C 1
ATOM 830 O O . LEU A 1 110 ? -9.434 -0.327 12.575 1.00 94.12 110 LEU A O 1
ATOM 834 N N . LYS A 1 111 ? -9.258 1.884 12.190 1.00 94.31 111 LYS A N 1
ATOM 835 C CA . LYS A 1 111 ? -9.378 2.327 13.590 1.00 94.31 111 LYS A CA 1
ATOM 836 C C . LYS A 1 111 ? -10.712 3.033 13.771 1.00 94.31 111 LYS A C 1
ATOM 838 O O . LYS A 1 111 ? -10.985 4.000 13.068 1.00 94.31 111 LYS A O 1
ATOM 843 N N . VAL A 1 112 ? -11.521 2.595 14.725 1.00 94.81 112 VAL A N 1
ATOM 844 C CA . VAL A 1 112 ? -12.797 3.225 15.073 1.00 94.81 112 VAL A CA 1
ATOM 845 C C . VAL A 1 112 ? -12.829 3.480 16.569 1.00 94.81 112 VAL A C 1
ATOM 847 O O . VAL A 1 112 ? -12.792 2.559 17.384 1.00 94.81 112 VAL A O 1
ATOM 850 N N . ARG A 1 113 ? -12.933 4.752 16.921 1.00 94.19 113 ARG A N 1
ATOM 851 C CA . ARG A 1 113 ? -13.083 5.256 18.279 1.00 94.19 113 ARG A CA 1
ATOM 852 C C . ARG A 1 113 ? -14.354 6.085 18.306 1.00 94.19 113 ARG A C 1
ATOM 854 O O . ARG A 1 113 ? -14.444 7.081 17.604 1.00 94.19 113 ARG A O 1
ATOM 861 N N . LEU A 1 114 ? -15.346 5.672 19.080 1.00 92.94 114 LEU A N 1
ATOM 862 C CA . LEU A 1 114 ? -16.651 6.335 19.144 1.00 92.94 114 LEU A CA 1
ATOM 863 C C . LEU A 1 114 ? -17.036 6.549 20.608 1.00 92.94 114 LEU A C 1
ATOM 865 O O . LEU A 1 114 ? -16.641 5.773 21.480 1.00 92.94 114 LEU A O 1
ATOM 869 N N . SER A 1 115 ? -17.776 7.619 20.880 1.00 88.75 115 SER A N 1
ATOM 870 C CA . SER A 1 115 ? -18.265 7.967 22.216 1.00 88.75 115 SER A CA 1
ATOM 871 C C . SER A 1 115 ? -19.657 7.398 22.470 1.00 88.75 115 SER A C 1
ATOM 873 O O . SER A 1 115 ? -20.487 7.419 21.569 1.00 88.75 115 SER A O 1
ATOM 875 N N . GLY A 1 116 ? -19.939 6.976 23.708 1.00 82.19 116 GLY A N 1
ATOM 876 C CA . GLY A 1 116 ? -21.298 6.718 24.209 1.00 82.19 116 GLY A CA 1
ATOM 877 C C . GLY A 1 116 ? -22.226 6.007 23.214 1.00 82.19 116 GLY A C 1
ATOM 878 O O . GLY A 1 116 ? -21.944 4.888 22.789 1.00 82.19 116 GLY A O 1
ATOM 879 N N . ASN A 1 117 ? -23.313 6.688 22.836 1.00 80.00 117 ASN A N 1
ATOM 880 C CA . ASN A 1 117 ? -24.366 6.177 21.951 1.00 80.00 117 ASN A CA 1
ATOM 881 C C . ASN A 1 117 ? -23.871 5.801 20.542 1.00 80.00 117 ASN A C 1
ATOM 883 O O . ASN A 1 117 ? -24.419 4.883 19.932 1.00 80.00 117 ASN A O 1
ATOM 887 N N . ASP A 1 118 ? -22.799 6.426 20.047 1.00 89.31 118 ASP A N 1
ATOM 888 C CA . ASP A 1 118 ? -22.248 6.128 18.721 1.00 89.31 118 ASP A CA 1
ATOM 889 C C . ASP A 1 118 ? -21.496 4.795 18.694 1.00 89.31 118 ASP A C 1
ATOM 891 O O . ASP A 1 118 ? -21.262 4.237 17.625 1.00 89.31 118 ASP A O 1
ATOM 895 N N . ALA A 1 119 ? -21.137 4.222 19.851 1.00 85.38 119 ALA A N 1
ATOM 896 C CA . ALA A 1 119 ? -20.459 2.926 19.909 1.00 85.38 119 ALA A CA 1
ATOM 897 C C . ALA A 1 119 ? -21.266 1.803 19.223 1.00 85.38 119 ALA A C 1
ATOM 899 O O . ALA A 1 119 ? -20.678 0.835 18.729 1.00 85.38 119 ALA A O 1
ATOM 900 N N . ALA A 1 120 ? -22.594 1.959 19.145 1.00 88.25 120 ALA A N 1
ATOM 901 C CA . ALA A 1 120 ? -23.500 1.071 18.423 1.00 88.25 120 ALA A CA 1
ATOM 902 C C . ALA A 1 120 ? -23.345 1.132 16.891 1.00 88.25 120 ALA A C 1
ATOM 904 O O . ALA A 1 120 ? -23.782 0.210 16.211 1.00 88.25 120 ALA A O 1
ATOM 905 N N . LEU A 1 121 ? -22.689 2.160 16.337 1.00 92.12 121 LEU A N 1
ATOM 906 C CA . LEU A 1 121 ? -22.431 2.303 14.897 1.00 92.12 121 LEU A CA 1
ATOM 907 C C . LEU A 1 121 ? -21.235 1.471 14.418 1.00 92.12 121 LEU A C 1
ATOM 909 O O . LEU A 1 121 ? -21.094 1.233 13.218 1.00 92.12 121 LEU A O 1
ATOM 913 N N . TYR A 1 122 ? -20.379 0.996 15.331 1.00 92.38 122 TYR A N 1
ATOM 914 C CA . TYR A 1 122 ? -19.198 0.207 14.968 1.00 92.38 122 TYR A CA 1
ATOM 915 C C . TYR A 1 122 ? -19.513 -0.990 14.052 1.00 92.38 122 TYR A C 1
ATOM 917 O O . TYR A 1 122 ? -18.819 -1.134 13.047 1.00 92.38 122 TYR A O 1
ATOM 925 N N . PRO A 1 123 ? -20.524 -1.842 14.332 1.00 91.94 123 PRO A N 1
ATOM 926 C CA . PRO A 1 123 ? -20.834 -2.977 13.469 1.00 91.94 123 PRO A CA 1
ATOM 927 C C . PRO A 1 123 ? -21.175 -2.564 12.035 1.00 91.94 123 PRO A C 1
ATOM 929 O O . PRO A 1 123 ? -20.740 -3.240 11.114 1.00 91.94 123 PRO A O 1
ATOM 932 N N . ALA A 1 124 ? -21.882 -1.446 11.833 1.00 89.00 124 ALA A N 1
ATOM 933 C CA . ALA A 1 124 ? -22.218 -0.959 10.495 1.00 89.00 124 ALA A CA 1
ATOM 934 C C . ALA A 1 124 ? -20.970 -0.474 9.737 1.00 89.00 124 ALA A C 1
ATOM 936 O O . ALA A 1 124 ? -20.776 -0.822 8.576 1.00 89.00 124 ALA A O 1
ATOM 937 N N . ILE A 1 125 ? -20.078 0.258 10.413 1.00 89.94 125 ILE A N 1
ATOM 938 C CA . ILE A 1 125 ? -18.802 0.718 9.837 1.00 89.94 125 ILE A CA 1
ATOM 939 C C . ILE A 1 125 ? -17.897 -0.474 9.493 1.00 89.94 125 ILE A C 1
ATOM 941 O O . ILE A 1 125 ? -17.284 -0.514 8.428 1.00 89.94 125 ILE A O 1
ATOM 945 N N . ALA A 1 126 ? -17.812 -1.455 10.395 1.00 88.75 126 ALA A N 1
ATOM 946 C CA . ALA A 1 126 ? -17.036 -2.671 10.188 1.00 88.75 126 ALA A CA 1
ATOM 947 C C . ALA A 1 126 ? -17.608 -3.515 9.039 1.00 88.75 126 ALA A C 1
ATOM 949 O O . ALA A 1 126 ? -16.842 -4.013 8.219 1.00 88.75 126 ALA A O 1
ATOM 950 N N . ALA A 1 127 ? -18.936 -3.640 8.953 1.00 86.25 127 ALA A N 1
ATOM 951 C CA . ALA A 1 127 ? -19.614 -4.362 7.883 1.00 86.25 127 ALA A CA 1
ATOM 952 C C . ALA A 1 127 ? -19.378 -3.719 6.512 1.00 86.25 127 ALA A C 1
ATOM 954 O O . ALA A 1 127 ? -19.109 -4.440 5.560 1.00 86.25 127 ALA A O 1
ATOM 955 N N . GLU A 1 128 ? -19.404 -2.387 6.411 1.00 86.44 128 GLU A N 1
ATOM 956 C CA . GLU A 1 128 ? -19.112 -1.685 5.153 1.00 86.44 128 GLU A CA 1
ATOM 957 C C . GLU A 1 128 ? -17.680 -1.968 4.677 1.00 86.44 128 GLU A C 1
ATOM 959 O O . GLU A 1 128 ? -17.453 -2.267 3.506 1.00 86.44 128 GLU A O 1
ATOM 964 N N . MET A 1 129 ? -16.718 -1.999 5.601 1.00 83.06 129 MET A N 1
ATOM 965 C CA . MET A 1 129 ? -15.335 -2.329 5.262 1.00 83.06 129 MET A CA 1
ATOM 966 C C . MET A 1 129 ? -15.123 -3.812 4.922 1.00 83.06 129 MET A C 1
ATOM 968 O O . MET A 1 129 ? -14.333 -4.113 4.031 1.00 83.06 129 MET A O 1
ATOM 972 N N . LEU A 1 130 ? -15.817 -4.728 5.604 1.00 83.69 130 LEU A N 1
ATOM 973 C CA . LEU A 1 130 ? -15.805 -6.158 5.275 1.00 83.69 130 LEU A CA 1
ATOM 974 C C . LEU A 1 130 ? -16.443 -6.425 3.908 1.00 83.69 130 LEU A C 1
ATOM 976 O O . LEU A 1 130 ? -15.913 -7.223 3.148 1.00 83.69 130 LEU A O 1
ATOM 980 N N . ALA A 1 131 ? -17.541 -5.744 3.577 1.00 81.25 131 ALA A N 1
ATOM 981 C CA . ALA A 1 131 ? -18.212 -5.881 2.286 1.00 81.25 131 ALA A CA 1
ATOM 982 C C . ALA A 1 131 ? -17.355 -5.354 1.123 1.00 81.25 131 ALA A C 1
ATOM 984 O O . ALA A 1 131 ? -17.428 -5.876 0.016 1.00 81.25 131 ALA A O 1
ATOM 985 N N . ALA A 1 132 ? -16.522 -4.343 1.379 1.00 72.50 132 ALA A N 1
ATOM 986 C CA . ALA A 1 132 ? -15.546 -3.828 0.420 1.00 72.50 132 ALA A CA 1
ATOM 987 C C . ALA A 1 132 ? -14.259 -4.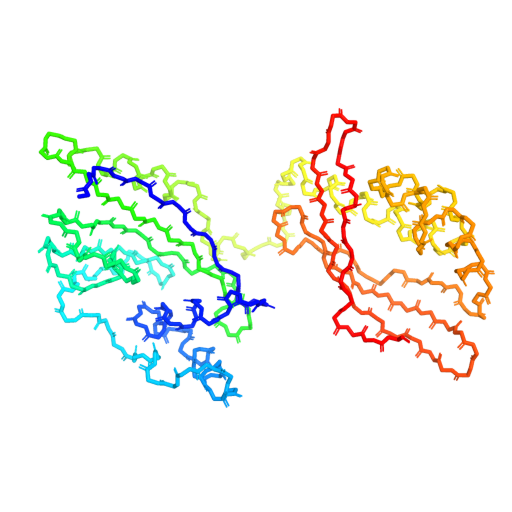675 0.329 1.00 72.50 132 ALA A C 1
ATOM 989 O O . ALA A 1 132 ? -13.339 -4.312 -0.411 1.00 72.50 132 ALA A O 1
ATOM 990 N N . TRP A 1 133 ? -14.144 -5.750 1.113 1.00 70.25 133 TRP A N 1
ATOM 991 C CA . TRP A 1 133 ? -12.989 -6.636 1.117 1.00 70.25 133 TRP A CA 1
ATOM 992 C C . TRP A 1 133 ? -13.295 -7.953 0.396 1.00 70.25 133 TRP A C 1
ATOM 994 O O . TRP A 1 133 ? -14.301 -8.606 0.660 1.00 70.25 133 TRP A O 1
ATOM 1004 N N . THR A 1 134 ? -12.383 -8.351 -0.492 1.00 60.78 134 THR A N 1
ATOM 1005 C CA . THR A 1 134 ? -12.482 -9.581 -1.281 1.00 60.78 134 THR A CA 1
ATOM 1006 C C . THR A 1 134 ? -11.381 -10.549 -0.837 1.00 60.78 134 THR A C 1
ATOM 1008 O O . THR A 1 134 ? -10.205 -10.171 -0.897 1.00 60.78 134 THR A O 1
ATOM 1011 N N . PRO A 1 135 ? -11.714 -11.777 -0.399 1.00 57.97 135 PRO A N 1
ATOM 1012 C CA . PRO A 1 135 ? -10.719 -12.751 0.032 1.00 57.97 135 PRO A CA 1
ATOM 1013 C C . PRO A 1 135 ? -9.712 -13.133 -1.074 1.00 57.97 135 PRO A C 1
ATOM 1015 O O . PRO A 1 135 ? -10.057 -13.171 -2.259 1.00 57.97 135 PRO A O 1
ATOM 1018 N N . PRO A 1 136 ? -8.482 -13.520 -0.710 1.00 50.75 136 PRO A N 1
ATOM 1019 C CA . PRO A 1 136 ? -7.497 -14.153 -1.568 1.00 50.75 136 PRO A CA 1
ATOM 1020 C C . PRO A 1 136 ? -7.998 -15.403 -2.280 1.00 50.75 136 PRO A C 1
ATOM 1022 O O . PRO A 1 136 ? -7.660 -15.584 -3.443 1.00 50.75 136 PRO A O 1
ATOM 1025 N N . GLU A 1 137 ? -8.794 -16.246 -1.614 1.00 43.94 137 GLU A N 1
ATOM 1026 C CA . GLU A 1 137 ? -9.302 -17.500 -2.193 1.00 43.94 137 GLU A CA 1
ATOM 1027 C C . GLU A 1 137 ? -10.262 -17.259 -3.367 1.00 43.94 137 GLU A C 1
ATOM 1029 O O . GLU A 1 137 ? -10.291 -18.045 -4.310 1.00 43.94 137 GLU A O 1
ATOM 1034 N N . SER A 1 138 ? -10.954 -16.115 -3.402 1.00 41.16 138 SER A N 1
ATOM 1035 C CA . SER A 1 138 ? -11.741 -15.683 -4.570 1.00 41.16 138 SER A CA 1
ATOM 1036 C C . SER A 1 138 ? -10.893 -15.314 -5.797 1.00 41.16 138 SER A C 1
ATOM 1038 O O . SER A 1 138 ? -11.455 -15.091 -6.864 1.00 41.16 138 SER A O 1
ATOM 1040 N N . ARG A 1 139 ? -9.554 -15.287 -5.686 1.00 49.84 139 ARG A N 1
ATOM 1041 C CA . ARG A 1 139 ? -8.621 -15.094 -6.815 1.00 49.84 139 ARG A CA 1
ATOM 1042 C C . ARG A 1 139 ? -8.286 -16.407 -7.545 1.00 49.84 139 ARG A C 1
ATOM 1044 O O . ARG A 1 139 ? -7.545 -16.399 -8.524 1.00 49.84 139 ARG A O 1
ATOM 1051 N N . GLY A 1 140 ? -8.846 -17.536 -7.099 1.00 35.25 140 GLY A N 1
ATOM 1052 C CA . GLY A 1 140 ? -8.702 -18.861 -7.709 1.00 35.25 140 GLY A CA 1
ATOM 1053 C C . GLY A 1 140 ? -9.618 -19.115 -8.914 1.00 35.25 140 GLY A C 1
ATOM 1054 O O . GLY A 1 140 ? -10.357 -20.095 -8.931 1.00 35.25 140 GLY A O 1
ATOM 1055 N N . SER A 1 141 ? -9.598 -18.249 -9.927 1.00 34.47 141 SER A N 1
ATOM 1056 C CA . SER A 1 141 ? -10.018 -18.592 -11.296 1.00 34.47 141 SER A CA 1
ATOM 1057 C C . SER A 1 141 ? -9.585 -17.494 -12.269 1.00 34.47 141 SER A C 1
ATOM 1059 O O . SER A 1 141 ? -9.971 -16.344 -12.072 1.00 34.47 141 SER A O 1
ATOM 1061 N N . PRO A 1 142 ? -8.834 -17.805 -13.344 1.00 42.03 142 PRO A N 1
ATOM 1062 C CA . PRO A 1 142 ? -8.439 -16.833 -14.359 1.00 42.03 142 PRO A CA 1
ATOM 1063 C C . PRO A 1 142 ? -9.602 -16.587 -15.333 1.00 42.03 142 PRO A C 1
ATOM 1065 O O . PRO A 1 142 ? -9.489 -16.810 -16.536 1.00 42.03 142 PRO A O 1
ATOM 1068 N N . ALA A 1 143 ? -10.748 -16.166 -14.808 1.00 40.88 143 ALA A N 1
ATOM 1069 C CA . ALA A 1 143 ? -11.903 -15.771 -15.594 1.00 40.88 143 ALA A CA 1
ATOM 1070 C C . ALA A 1 143 ? -12.330 -14.373 -15.147 1.00 40.88 143 ALA A C 1
ATOM 1072 O O . ALA A 1 143 ? -13.126 -14.216 -14.229 1.00 40.88 143 ALA A O 1
ATOM 1073 N N . SER A 1 144 ? -11.743 -13.382 -15.821 1.00 43.16 144 SER A N 1
ATOM 1074 C CA . SER A 1 144 ? -12.234 -12.008 -15.934 1.00 43.16 144 SER A CA 1
ATOM 1075 C C . SER A 1 144 ? -12.630 -11.344 -14.610 1.00 43.16 144 SER A C 1
ATOM 1077 O O . SER A 1 144 ? -13.808 -11.267 -14.267 1.00 43.16 144 SER A O 1
ATOM 1079 N N . GLU A 1 145 ? -11.649 -10.769 -13.907 1.00 42.22 145 GLU A N 1
ATOM 1080 C CA . GLU A 1 145 ? -11.953 -9.702 -12.951 1.00 42.22 145 GLU A CA 1
ATOM 1081 C C . GLU A 1 145 ? -12.762 -8.600 -13.663 1.00 42.22 145 GLU A C 1
ATOM 1083 O O . GLU A 1 145 ? -12.420 -8.215 -14.790 1.00 42.22 145 GLU A O 1
ATOM 1088 N N . PRO A 1 146 ? -13.824 -8.056 -13.043 1.00 37.41 146 PRO A N 1
ATOM 1089 C CA . PRO A 1 146 ? -14.419 -6.826 -13.519 1.00 37.41 146 PRO A CA 1
ATOM 1090 C C . PRO A 1 146 ? -13.382 -5.726 -13.323 1.00 37.41 146 PRO A C 1
ATOM 1092 O O . PRO A 1 146 ? -13.133 -5.249 -12.218 1.00 37.41 146 PRO A O 1
ATOM 1095 N N . THR A 1 147 ? -12.758 -5.344 -14.428 1.00 37.19 147 THR A N 1
ATOM 1096 C CA . THR A 1 147 ? -11.986 -4.124 -14.582 1.00 37.19 147 THR A CA 1
ATOM 1097 C C . THR A 1 147 ? -12.666 -2.980 -13.830 1.00 37.19 147 THR A C 1
ATOM 1099 O O . THR A 1 147 ? -13.703 -2.474 -14.263 1.00 37.19 147 THR A O 1
ATOM 1102 N N . THR A 1 148 ? -12.082 -2.532 -12.714 1.00 44.56 148 THR A N 1
ATOM 1103 C CA . THR A 1 148 ? -12.431 -1.209 -12.189 1.00 44.56 148 THR A CA 1
ATOM 1104 C C . THR A 1 148 ? -12.163 -0.230 -13.336 1.00 44.56 148 THR A C 1
ATOM 1106 O O . THR A 1 148 ? -11.050 -0.256 -13.865 1.00 44.56 148 THR A O 1
ATOM 1109 N N . PRO A 1 149 ? -13.117 0.622 -13.761 1.00 49.78 149 PRO A N 1
ATOM 1110 C CA . PRO A 1 149 ? -12.949 1.449 -14.959 1.00 49.78 149 PRO A CA 1
ATOM 1111 C C . PRO A 1 149 ? -11.653 2.278 -14.951 1.00 49.78 149 PRO A C 1
ATOM 1113 O O . PRO A 1 149 ? -11.055 2.507 -15.999 1.00 49.78 149 PRO A O 1
ATOM 1116 N N . GLY A 1 150 ? -11.169 2.664 -13.765 1.00 59.84 150 GLY A N 1
ATOM 1117 C CA . GLY A 1 150 ? -9.890 3.356 -13.584 1.00 59.84 150 GLY A CA 1
ATOM 1118 C C . GLY A 1 150 ? -8.631 2.488 -13.748 1.00 59.84 150 GLY A C 1
ATOM 1119 O O . GLY A 1 150 ? -7.616 3.014 -14.193 1.00 59.84 150 GLY A O 1
ATOM 1120 N N . SER A 1 151 ? -8.683 1.185 -13.447 1.00 65.06 151 SER A N 1
ATOM 1121 C CA . SER A 1 151 ? -7.532 0.266 -13.527 1.00 65.06 151 SER A CA 1
ATOM 1122 C C . SER A 1 151 ? -7.157 -0.057 -14.978 1.00 65.06 151 SER A C 1
ATOM 1124 O O . SER A 1 151 ? -6.025 0.213 -15.383 1.00 65.06 151 SER A O 1
ATOM 1126 N N . ALA A 1 152 ? -8.105 -0.503 -15.818 1.00 74.00 152 ALA A N 1
ATOM 1127 C CA . ALA A 1 152 ? -7.782 -0.703 -17.237 1.00 74.00 152 ALA A CA 1
ATOM 1128 C C . ALA A 1 152 ? -7.429 0.609 -17.926 1.00 74.00 152 ALA A C 1
ATOM 1130 O O . ALA A 1 152 ? -6.572 0.614 -18.803 1.00 74.00 152 ALA A O 1
ATOM 1131 N N . THR A 1 153 ? -8.039 1.727 -17.521 1.00 82.50 153 THR A N 1
ATOM 1132 C CA . THR A 1 153 ? -7.666 3.040 -18.058 1.00 82.50 153 THR A CA 1
ATOM 1133 C C . THR A 1 153 ? -6.227 3.404 -17.675 1.00 82.50 153 THR A C 1
ATOM 1135 O O . THR A 1 153 ? -5.495 3.935 -18.507 1.00 82.50 153 THR A O 1
ATOM 1138 N N . ALA A 1 154 ? -5.780 3.081 -16.456 1.00 87.94 154 ALA A N 1
ATOM 1139 C CA . ALA A 1 154 ? -4.399 3.291 -16.025 1.00 87.94 154 ALA A CA 1
ATOM 1140 C C . ALA A 1 154 ? -3.411 2.404 -16.800 1.00 87.94 154 ALA A C 1
ATOM 1142 O O . ALA A 1 154 ? -2.441 2.921 -17.357 1.00 87.94 154 ALA A O 1
ATOM 1143 N N . VAL A 1 155 ? -3.675 1.096 -16.898 1.00 89.12 155 VAL A N 1
ATOM 1144 C CA . VAL A 1 155 ? -2.827 0.157 -17.653 1.00 89.12 155 VAL A CA 1
ATOM 1145 C C . VAL A 1 155 ? -2.784 0.528 -19.137 1.00 89.12 155 VAL A C 1
ATOM 1147 O O . VAL A 1 155 ? -1.702 0.553 -19.725 1.00 89.12 155 VAL A O 1
ATOM 1150 N N . ALA A 1 156 ? -3.920 0.892 -19.740 1.00 90.62 156 ALA A N 1
ATOM 1151 C CA . ALA A 1 156 ? -3.985 1.351 -21.127 1.00 90.62 156 ALA A CA 1
ATOM 1152 C C . ALA A 1 156 ? -3.167 2.631 -21.338 1.00 90.62 156 ALA A C 1
ATOM 1154 O O . ALA A 1 156 ? -2.344 2.683 -22.249 1.00 90.62 156 ALA A O 1
ATOM 1155 N N . LEU A 1 157 ? -3.310 3.632 -20.463 1.00 94.81 157 LEU A N 1
ATOM 1156 C CA . LEU A 1 157 ? -2.573 4.889 -20.584 1.00 94.81 157 LEU A CA 1
ATOM 1157 C C . LEU A 1 157 ? -1.056 4.681 -20.489 1.00 94.81 157 LEU A C 1
ATOM 1159 O O . LEU A 1 157 ? -0.305 5.289 -21.257 1.00 94.81 157 LEU A O 1
ATOM 1163 N N . VAL A 1 158 ? -0.604 3.814 -19.577 1.00 96.38 158 VAL A N 1
ATOM 1164 C CA . VAL A 1 158 ? 0.815 3.456 -19.429 1.00 96.38 158 VAL A CA 1
ATOM 1165 C C . VAL A 1 158 ? 1.309 2.641 -20.624 1.00 96.38 158 VAL A C 1
ATOM 1167 O O . VAL A 1 158 ? 2.387 2.922 -21.146 1.00 96.38 158 VAL A O 1
ATOM 1170 N N . SER A 1 159 ? 0.511 1.694 -21.116 1.00 95.00 159 SER A N 1
ATOM 1171 C CA . SER A 1 159 ? 0.841 0.904 -22.308 1.00 95.00 159 SER A CA 1
ATOM 1172 C C . SER A 1 159 ? 0.982 1.784 -23.548 1.00 95.00 159 SER A C 1
ATOM 1174 O O . SER A 1 159 ? 1.909 1.614 -24.333 1.00 95.00 159 SER A O 1
ATOM 1176 N N . GLU A 1 160 ? 0.117 2.782 -23.708 1.00 95.06 160 GLU A N 1
ATOM 1177 C CA . GLU A 1 160 ? 0.191 3.746 -24.806 1.00 95.06 160 GLU A CA 1
ATOM 1178 C C . GLU A 1 160 ? 1.399 4.685 -24.679 1.00 95.06 160 GLU A C 1
ATOM 1180 O O . GLU A 1 160 ? 2.041 4.989 -25.688 1.00 95.06 160 GLU A O 1
ATOM 1185 N N . PHE A 1 161 ? 1.751 5.105 -23.456 1.00 97.88 161 PHE A N 1
ATOM 1186 C CA . PHE A 1 161 ? 2.979 5.860 -23.191 1.00 97.88 161 PHE A CA 1
ATOM 1187 C C . PHE A 1 161 ? 4.219 5.067 -23.620 1.00 97.88 161 PHE A C 1
ATOM 1189 O O . PHE A 1 161 ? 5.004 5.553 -24.435 1.00 97.88 161 PHE A O 1
ATOM 1196 N N . TYR A 1 162 ? 4.375 3.831 -23.138 1.00 96.38 162 TYR A N 1
ATOM 1197 C CA . TYR A 1 162 ? 5.511 2.983 -23.506 1.00 96.38 162 TYR A CA 1
ATOM 1198 C C . TYR A 1 162 ? 5.488 2.597 -24.987 1.00 96.38 162 TYR A C 1
ATOM 1200 O O . TYR A 1 162 ? 6.536 2.625 -25.623 1.00 96.38 162 TYR A O 1
ATOM 1208 N N . GLY A 1 163 ? 4.310 2.363 -25.571 1.00 96.06 163 GLY A N 1
ATOM 1209 C CA . GLY A 1 163 ? 4.132 2.141 -27.006 1.00 96.06 163 GLY A CA 1
ATOM 1210 C C . GLY A 1 163 ? 4.628 3.311 -27.860 1.00 96.06 163 GLY A C 1
ATOM 1211 O O . GLY A 1 163 ? 5.195 3.102 -28.931 1.00 96.06 163 GLY A O 1
ATOM 1212 N N . ALA A 1 164 ? 4.448 4.550 -27.396 1.00 96.94 164 ALA A N 1
ATOM 1213 C CA . ALA A 1 164 ? 5.019 5.727 -28.045 1.00 96.94 164 ALA A CA 1
ATOM 1214 C C . ALA A 1 164 ? 6.550 5.776 -27.912 1.00 96.94 164 ALA A C 1
ATOM 1216 O O . ALA A 1 164 ? 7.230 6.079 -28.894 1.00 96.94 164 ALA A O 1
ATOM 1217 N N . LEU A 1 165 ? 7.103 5.398 -26.753 1.00 96.88 165 LEU A N 1
ATOM 1218 C CA . LEU A 1 165 ? 8.555 5.272 -26.572 1.00 96.88 165 LEU A CA 1
ATOM 1219 C C . LEU A 1 165 ? 9.165 4.199 -27.483 1.00 96.88 165 LEU A C 1
ATOM 1221 O O . LEU A 1 165 ? 10.232 4.436 -28.043 1.00 96.88 165 LEU A O 1
ATOM 1225 N N . GLU A 1 166 ? 8.485 3.066 -27.703 1.00 95.31 166 GLU A N 1
ATOM 1226 C CA . GLU A 1 166 ? 8.948 2.031 -28.646 1.00 95.31 166 GLU A CA 1
ATOM 1227 C C . GLU A 1 166 ? 9.119 2.566 -30.071 1.00 95.31 166 GLU A C 1
ATOM 1229 O O . GLU A 1 166 ? 9.972 2.098 -30.820 1.00 95.31 166 GLU A O 1
ATOM 1234 N N . ARG A 1 167 ? 8.292 3.543 -30.461 1.00 95.81 167 ARG A N 1
ATOM 1235 C CA . ARG A 1 167 ? 8.347 4.192 -31.778 1.00 95.81 167 ARG A CA 1
ATOM 1236 C C . ARG A 1 167 ? 9.298 5.391 -31.818 1.00 95.81 167 ARG A C 1
ATOM 1238 O O . ARG A 1 167 ? 9.395 6.038 -32.855 1.00 95.81 167 ARG A O 1
ATOM 1245 N N . GLY A 1 168 ? 9.948 5.734 -30.702 1.00 93.94 168 GLY A N 1
ATOM 1246 C CA . GLY A 1 168 ? 10.721 6.973 -30.567 1.00 93.94 168 GLY A CA 1
ATOM 1247 C C . GLY A 1 168 ? 9.864 8.248 -30.642 1.00 93.94 168 GLY A C 1
ATOM 1248 O O . GLY A 1 168 ? 10.390 9.346 -30.839 1.00 93.94 168 GLY A O 1
ATOM 1249 N N . ASP A 1 169 ? 8.542 8.131 -30.488 1.00 97.25 169 ASP A N 1
ATOM 1250 C CA . ASP A 1 169 ? 7.593 9.240 -30.588 1.00 97.25 169 ASP A CA 1
ATOM 1251 C C . ASP A 1 169 ? 7.426 9.929 -29.229 1.00 97.25 169 ASP A C 1
ATOM 1253 O O . ASP A 1 169 ? 6.481 9.704 -28.467 1.00 97.25 169 ASP A O 1
ATOM 1257 N N . GLY A 1 170 ? 8.380 10.804 -28.920 1.00 95.62 170 GLY A N 1
ATOM 1258 C CA . GLY A 1 170 ? 8.375 11.601 -27.704 1.00 95.62 170 GLY A CA 1
ATOM 1259 C C . GLY A 1 170 ? 7.178 12.543 -27.588 1.00 95.62 170 GLY A C 1
ATOM 1260 O O . GLY A 1 170 ? 6.771 12.843 -26.468 1.00 95.62 170 GLY A O 1
ATOM 1261 N N . ARG A 1 171 ? 6.562 12.983 -28.696 1.00 96.69 171 ARG A N 1
ATOM 1262 C CA . ARG A 1 171 ? 5.371 13.849 -28.650 1.00 96.69 171 ARG A CA 1
ATOM 1263 C C . ARG A 1 171 ? 4.164 13.075 -28.134 1.00 96.69 171 ARG A C 1
ATOM 1265 O O . ARG A 1 171 ? 3.499 13.544 -27.211 1.00 96.69 171 ARG A O 1
ATOM 1272 N N . ALA A 1 172 ? 3.908 11.893 -28.695 1.00 95.00 172 ALA A N 1
ATOM 1273 C CA . ALA A 1 172 ? 2.822 11.029 -28.242 1.00 95.00 172 ALA A CA 1
ATOM 1274 C C . ALA A 1 172 ? 3.042 10.537 -26.803 1.00 95.00 172 ALA A C 1
ATOM 1276 O O . ALA A 1 172 ? 2.087 10.488 -26.029 1.00 95.00 172 ALA A O 1
ATOM 1277 N N . ALA A 1 173 ? 4.288 10.239 -26.421 1.00 96.44 173 ALA A N 1
ATOM 1278 C CA . ALA A 1 173 ? 4.622 9.847 -25.054 1.00 96.44 173 ALA A CA 1
ATOM 1279 C C . ALA A 1 173 ? 4.420 11.006 -24.060 1.00 96.44 173 ALA A C 1
ATOM 1281 O O . ALA A 1 173 ? 3.705 10.868 -23.069 1.00 96.44 173 ALA A O 1
ATOM 1282 N N . SER A 1 174 ? 4.990 12.182 -24.340 1.00 96.81 174 SER A N 1
ATOM 1283 C CA . SER A 1 174 ? 4.918 13.348 -23.448 1.00 96.81 174 SER A CA 1
ATOM 1284 C C . SER A 1 174 ? 3.472 13.765 -23.153 1.00 96.81 174 SER A C 1
ATOM 1286 O O . SER A 1 174 ? 3.150 14.068 -22.007 1.00 96.81 174 SER A O 1
ATOM 1288 N N . ALA A 1 175 ? 2.567 13.649 -24.133 1.00 94.81 175 ALA A N 1
ATOM 1289 C CA . ALA A 1 175 ? 1.144 13.968 -23.977 1.00 94.81 175 ALA A CA 1
ATOM 1290 C C . ALA A 1 175 ? 0.417 13.166 -22.874 1.00 94.81 175 ALA A C 1
ATOM 1292 O O . ALA A 1 175 ? -0.667 13.561 -22.442 1.00 94.81 175 ALA A O 1
ATOM 1293 N N . ARG A 1 176 ? 0.983 12.040 -22.414 1.00 95.25 176 ARG A N 1
ATOM 1294 C CA . ARG A 1 176 ? 0.409 11.199 -21.345 1.00 95.25 176 ARG A CA 1
ATOM 1295 C C . ARG A 1 176 ? 0.899 11.565 -19.948 1.00 95.25 176 ARG A C 1
ATOM 1297 O O . ARG A 1 176 ? 0.338 11.093 -18.959 1.00 95.25 176 ARG A O 1
ATOM 1304 N N . VAL A 1 177 ? 1.929 12.397 -19.860 1.00 94.56 177 VAL A N 1
ATOM 1305 C CA . VAL A 1 177 ? 2.523 12.877 -18.608 1.00 94.56 177 VAL A CA 1
ATOM 1306 C C . VAL A 1 177 ? 1.799 14.150 -18.159 1.00 94.56 177 VAL A C 1
ATOM 1308 O O . VAL A 1 177 ? 1.214 14.852 -18.980 1.00 94.56 177 VAL A O 1
ATOM 1311 N N . ILE A 1 178 ? 1.801 14.460 -16.863 1.00 92.00 178 ILE A N 1
ATOM 1312 C CA . ILE A 1 178 ? 1.297 15.746 -16.351 1.00 92.00 178 ILE A CA 1
ATOM 1313 C C . ILE A 1 178 ? 1.965 16.947 -17.049 1.00 92.00 178 ILE A C 1
ATOM 1315 O O . ILE A 1 178 ? 3.149 16.893 -17.399 1.00 92.00 178 ILE A O 1
ATOM 1319 N N . ALA A 1 179 ? 1.206 18.027 -17.254 1.00 88.62 179 ALA A N 1
ATOM 1320 C CA . ALA A 1 179 ? 1.604 19.170 -18.082 1.00 88.62 179 ALA A CA 1
ATOM 1321 C C . ALA A 1 179 ? 2.896 19.844 -17.593 1.00 88.62 179 ALA A C 1
ATOM 1323 O O . ALA A 1 179 ? 3.757 20.214 -18.392 1.00 88.62 179 ALA A O 1
ATOM 1324 N N . GLU A 1 180 ? 3.082 19.918 -16.277 1.00 87.31 180 GLU A N 1
ATOM 1325 C CA . GLU A 1 180 ? 4.247 20.506 -15.616 1.00 87.31 180 GLU A CA 1
ATOM 1326 C C . GLU A 1 180 ? 5.554 19.835 -16.058 1.00 87.31 180 GLU A C 1
ATOM 1328 O O . GLU A 1 180 ? 6.588 20.489 -16.187 1.00 87.31 180 GLU A O 1
ATOM 1333 N N . LYS A 1 181 ? 5.510 18.528 -16.345 1.00 87.38 181 LYS A N 1
ATOM 1334 C CA . LYS A 1 181 ? 6.672 17.741 -16.785 1.00 87.38 181 LYS A CA 1
ATOM 1335 C C . LYS A 1 181 ? 6.871 17.735 -18.298 1.00 87.38 181 LYS A C 1
ATOM 1337 O O . LYS A 1 181 ? 7.939 17.343 -18.763 1.00 87.38 181 LYS A O 1
ATOM 1342 N N . GLN A 1 182 ? 5.877 18.174 -19.068 1.00 89.44 182 GLN A N 1
ATOM 1343 C CA . GLN A 1 182 ? 5.994 18.297 -20.523 1.00 89.44 182 GLN A CA 1
ATOM 1344 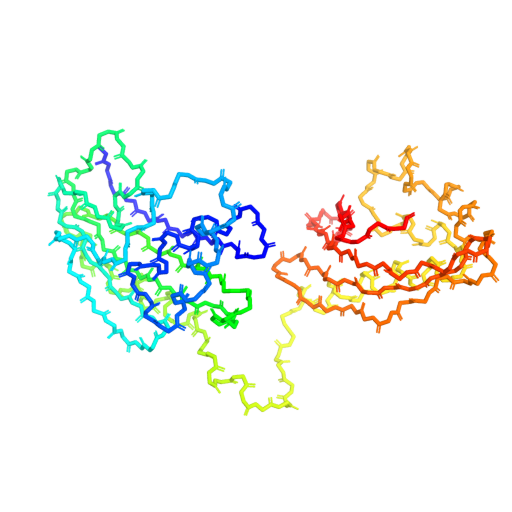C C . GLN A 1 182 ? 6.800 19.535 -20.933 1.00 89.44 182 GLN A C 1
ATOM 1346 O O . GLN A 1 182 ? 7.387 19.551 -22.013 1.00 89.44 182 GLN A O 1
ATOM 1351 N N . ALA A 1 183 ? 6.840 20.562 -20.077 1.00 79.94 183 ALA A N 1
ATOM 1352 C CA . ALA A 1 183 ? 7.477 21.841 -20.378 1.00 79.94 183 ALA A CA 1
ATOM 1353 C C . ALA A 1 183 ? 9.009 21.814 -20.253 1.00 79.94 183 ALA A C 1
ATOM 1355 O O . ALA A 1 183 ? 9.700 22.521 -20.983 1.00 79.94 183 ALA A O 1
ATOM 1356 N N . SER A 1 184 ? 9.562 21.017 -19.331 1.00 81.69 184 SER A N 1
ATOM 1357 C CA . SER A 1 184 ? 11.012 20.943 -19.111 1.00 81.69 184 SER A CA 1
ATOM 1358 C C . SER A 1 184 ? 11.453 19.601 -18.518 1.00 81.69 184 SER A C 1
ATOM 1360 O O . SER A 1 184 ? 10.675 18.887 -17.888 1.00 81.69 184 SER A O 1
ATOM 1362 N N . GLY A 1 185 ? 12.724 19.247 -18.728 1.00 83.31 185 GLY A N 1
ATOM 1363 C CA . GLY A 1 185 ? 13.319 18.026 -18.182 1.00 83.31 185 GLY A CA 1
ATOM 1364 C C . GLY A 1 185 ? 13.154 16.778 -19.069 1.00 83.31 185 GLY A C 1
ATOM 1365 O O . GLY A 1 185 ? 12.981 16.886 -20.288 1.00 83.31 185 GLY A O 1
ATOM 1366 N N . PRO A 1 186 ? 13.255 15.570 -18.483 1.00 88.12 186 PRO A N 1
ATOM 1367 C CA . PRO A 1 186 ? 13.379 14.321 -19.241 1.00 88.12 186 PRO A CA 1
ATOM 1368 C C . PRO A 1 186 ? 12.077 13.858 -19.910 1.00 88.12 186 PRO A C 1
ATOM 1370 O O . PRO A 1 186 ? 12.126 13.002 -20.784 1.00 88.12 186 PRO A O 1
ATOM 1373 N N . PHE A 1 187 ? 10.926 14.419 -19.527 1.00 91.88 187 PHE A N 1
ATOM 1374 C CA . PHE A 1 187 ? 9.614 14.067 -20.084 1.00 91.88 187 PHE A CA 1
ATOM 1375 C C . PHE A 1 187 ? 9.148 15.003 -21.205 1.00 91.88 187 PHE A C 1
ATOM 1377 O O . PHE A 1 187 ? 8.030 14.857 -21.702 1.00 91.88 187 PHE A O 1
ATOM 1384 N N . THR A 1 188 ? 9.991 15.946 -21.634 1.00 94.25 188 THR A N 1
ATOM 1385 C CA . THR A 1 188 ? 9.693 16.769 -22.811 1.00 94.25 188 THR A CA 1
ATOM 1386 C C . THR A 1 188 ? 9.684 15.912 -24.074 1.00 94.25 188 THR A C 1
ATOM 1388 O O . THR A 1 188 ? 10.455 14.956 -24.198 1.00 94.25 188 THR A O 1
ATOM 1391 N N . ALA A 1 189 ? 8.858 16.287 -25.054 1.00 95.69 189 ALA A N 1
ATOM 1392 C CA . ALA A 1 189 ? 8.793 15.577 -26.330 1.00 95.69 189 ALA A CA 1
ATOM 1393 C C . ALA A 1 189 ? 10.172 15.445 -26.998 1.00 95.69 189 ALA A C 1
ATOM 1395 O O . ALA A 1 189 ? 10.533 14.374 -27.479 1.00 95.69 189 ALA A O 1
ATOM 1396 N N . GLN A 1 190 ? 10.978 16.511 -26.961 1.00 95.38 190 GLN A N 1
ATOM 1397 C CA . GLN A 1 190 ? 12.317 16.509 -27.545 1.00 95.38 190 GLN A CA 1
ATOM 1398 C C . GLN A 1 190 ? 13.284 15.583 -26.795 1.00 95.38 190 GLN A C 1
ATOM 1400 O O . GLN A 1 190 ? 14.025 14.845 -27.443 1.00 95.38 190 GLN A O 1
ATOM 1405 N N . ALA A 1 191 ? 13.281 15.592 -25.456 1.00 94.00 191 ALA A N 1
ATOM 1406 C CA . ALA A 1 191 ? 14.147 14.716 -24.666 1.00 94.00 191 ALA A CA 1
ATOM 1407 C C . ALA A 1 191 ? 13.800 13.237 -24.885 1.00 94.00 191 ALA A C 1
ATOM 1409 O O . ALA A 1 191 ? 14.698 12.425 -25.114 1.00 94.00 191 ALA A O 1
ATOM 1410 N N . LEU A 1 192 ? 12.504 12.909 -24.888 1.00 96.00 192 LEU A N 1
ATOM 1411 C CA . LEU A 1 192 ? 12.023 11.549 -25.115 1.00 96.00 192 LEU A CA 1
ATOM 1412 C C . LEU A 1 192 ? 12.360 11.060 -26.530 1.00 96.00 192 LEU A C 1
ATOM 1414 O O . LEU A 1 192 ? 12.946 9.991 -26.668 1.00 96.00 192 LEU A O 1
ATOM 1418 N N . THR A 1 193 ? 12.083 11.847 -27.577 1.00 96.94 193 THR A N 1
ATOM 1419 C CA . THR A 1 193 ? 12.450 11.477 -28.957 1.00 96.94 193 THR A CA 1
ATOM 1420 C C . THR A 1 193 ? 13.957 11.309 -29.109 1.00 96.94 193 THR A C 1
ATOM 1422 O O . THR A 1 193 ? 14.405 10.332 -29.701 1.00 96.94 193 THR A O 1
ATOM 1425 N N . LYS A 1 194 ? 14.753 12.231 -28.554 1.00 94.81 194 LYS A N 1
ATOM 1426 C CA . LYS A 1 194 ? 16.215 12.177 -28.662 1.00 94.81 194 LYS A CA 1
ATOM 1427 C C . LYS A 1 194 ? 16.788 10.907 -28.037 1.00 94.81 194 LYS A C 1
ATOM 1429 O O . LYS A 1 194 ? 17.697 10.322 -28.612 1.00 94.81 194 LYS A O 1
ATOM 1434 N N . PHE A 1 195 ? 16.298 10.511 -26.864 1.00 92.94 195 PHE A N 1
ATOM 1435 C CA . PHE A 1 195 ? 16.808 9.331 -26.174 1.00 92.94 195 PHE A CA 1
ATOM 1436 C C . PHE A 1 195 ? 16.260 8.037 -26.781 1.00 92.94 195 PHE A C 1
ATOM 1438 O O . PHE A 1 195 ? 17.032 7.198 -27.236 1.00 92.94 195 PHE A O 1
ATOM 1445 N N . TYR A 1 196 ? 14.935 7.886 -26.830 1.00 93.88 196 TYR A N 1
ATOM 1446 C CA . TYR A 1 196 ? 14.296 6.628 -27.225 1.00 93.88 196 TYR A CA 1
ATOM 1447 C C . TYR A 1 196 ? 14.313 6.388 -28.740 1.00 93.88 196 TYR A C 1
ATOM 1449 O O . TYR A 1 196 ? 14.319 5.241 -29.173 1.00 93.88 196 TYR A O 1
ATOM 1457 N N . GLY A 1 197 ? 14.380 7.445 -29.556 1.00 93.44 197 GLY A N 1
ATOM 1458 C CA . GLY A 1 197 ? 14.528 7.332 -31.011 1.00 93.44 197 GLY A CA 1
ATOM 1459 C C . GLY A 1 197 ? 15.952 7.013 -31.478 1.00 93.44 197 GLY A C 1
ATOM 1460 O O . GLY A 1 197 ? 16.137 6.653 -32.635 1.00 93.44 197 GLY A O 1
ATOM 1461 N N . ALA A 1 198 ? 16.953 7.132 -30.599 1.00 93.62 198 ALA A N 1
ATOM 1462 C CA . ALA A 1 198 ? 18.360 6.860 -30.908 1.00 93.62 198 ALA A CA 1
ATOM 1463 C C . ALA A 1 198 ? 18.850 5.498 -30.379 1.00 93.62 198 ALA A C 1
ATOM 1465 O O . ALA A 1 198 ? 20.053 5.244 -30.359 1.00 93.62 198 ALA A O 1
ATOM 1466 N N . LEU A 1 199 ? 17.942 4.643 -29.903 1.00 92.56 199 LEU A N 1
ATOM 1467 C CA . LEU A 1 199 ? 18.288 3.329 -29.365 1.00 92.56 199 LEU A CA 1
ATOM 1468 C C . LEU A 1 199 ? 18.706 2.364 -30.483 1.00 92.56 199 LEU A C 1
ATOM 1470 O O . LEU A 1 199 ? 18.040 2.283 -31.513 1.00 92.56 199 LEU A O 1
ATOM 1474 N N . ASP A 1 200 ? 19.766 1.585 -30.248 1.00 93.44 200 ASP A N 1
ATOM 1475 C CA . ASP A 1 200 ? 20.213 0.537 -31.179 1.00 93.44 200 ASP A CA 1
ATOM 1476 C C . ASP A 1 200 ? 19.170 -0.580 -31.307 1.00 93.44 200 ASP A C 1
ATOM 1478 O O . ASP A 1 200 ? 18.989 -1.159 -32.377 1.00 93.44 200 ASP A O 1
ATOM 1482 N N . GLU A 1 201 ? 18.491 -0.893 -30.201 1.00 93.56 201 GLU A N 1
ATOM 1483 C CA . GLU A 1 201 ? 17.260 -1.680 -30.208 1.00 93.56 201 GLU A CA 1
ATOM 1484 C C . GLU A 1 201 ? 16.161 -0.867 -29.535 1.00 93.56 201 GLU A C 1
ATOM 1486 O O . GLU A 1 201 ? 16.341 -0.479 -28.371 1.00 93.56 201 GLU A O 1
ATOM 1491 N N . PRO A 1 202 ? 15.027 -0.638 -30.225 1.00 93.69 202 PRO A N 1
ATOM 1492 C CA . PRO A 1 202 ? 13.915 0.106 -29.665 1.00 93.69 202 PRO A CA 1
ATOM 1493 C C . PRO A 1 202 ? 13.461 -0.474 -28.334 1.00 93.69 202 PRO A C 1
ATOM 1495 O O . PRO A 1 202 ? 13.551 -1.684 -28.097 1.00 93.69 202 PRO A O 1
ATOM 1498 N N . LEU A 1 203 ? 12.911 0.395 -27.490 1.00 94.81 203 LEU A N 1
ATOM 1499 C CA . LEU A 1 203 ? 12.256 -0.061 -26.279 1.00 94.81 203 LEU A CA 1
ATOM 1500 C C . LEU A 1 203 ? 11.148 -1.058 -26.625 1.00 94.81 203 LEU A C 1
ATOM 1502 O O . LEU A 1 203 ? 10.419 -0.892 -27.600 1.00 94.81 203 LEU A O 1
ATOM 1506 N N . LYS A 1 204 ? 11.060 -2.113 -25.820 1.00 94.69 204 LYS A N 1
ATOM 1507 C CA . LYS A 1 204 ? 9.998 -3.109 -25.845 1.00 94.69 204 LYS A CA 1
ATOM 1508 C C . LYS A 1 204 ? 9.396 -3.225 -24.460 1.00 94.69 204 LYS A C 1
ATOM 1510 O O . LYS A 1 204 ? 10.100 -3.601 -23.520 1.00 94.69 204 LYS A O 1
ATOM 1515 N N . LEU A 1 205 ? 8.114 -2.911 -24.345 1.00 93.44 205 LEU A N 1
ATOM 1516 C CA . LEU A 1 205 ? 7.311 -3.193 -23.169 1.00 93.44 205 LEU A CA 1
ATOM 1517 C C . LEU A 1 205 ? 7.063 -4.703 -23.113 1.00 93.44 205 LEU A C 1
ATOM 1519 O O . LEU A 1 205 ? 6.561 -5.301 -24.060 1.00 93.44 205 LEU A O 1
ATOM 1523 N N . LEU A 1 206 ? 7.476 -5.326 -22.016 1.00 88.25 206 LEU A N 1
ATOM 1524 C CA . LEU A 1 206 ? 7.324 -6.761 -21.780 1.00 88.25 206 LEU A CA 1
ATOM 1525 C C . LEU A 1 206 ? 6.067 -7.052 -20.964 1.00 88.25 206 LEU A C 1
ATOM 1527 O O . LEU A 1 206 ? 5.371 -8.020 -21.251 1.00 88.25 206 LEU A O 1
ATOM 1531 N N . SER A 1 207 ? 5.783 -6.219 -19.961 1.00 82.81 207 SER A N 1
ATOM 1532 C CA . SER A 1 207 ? 4.541 -6.280 -19.193 1.00 82.81 207 SER A CA 1
ATOM 1533 C C . SER A 1 207 ? 4.161 -4.908 -18.639 1.00 82.81 207 SER A C 1
ATOM 1535 O O . SER A 1 207 ? 5.021 -4.036 -18.460 1.00 82.81 207 SER A O 1
ATOM 1537 N N . ALA A 1 208 ? 2.864 -4.728 -18.397 1.00 87.81 208 ALA A N 1
ATOM 1538 C CA . ALA A 1 208 ? 2.278 -3.595 -17.698 1.00 87.81 208 ALA A CA 1
ATOM 1539 C C . ALA A 1 208 ? 1.133 -4.129 -16.839 1.00 87.81 208 ALA A C 1
ATOM 1541 O O . ALA A 1 208 ? 0.058 -4.442 -17.346 1.00 87.81 208 ALA A O 1
ATOM 1542 N N . ASP A 1 209 ? 1.402 -4.255 -15.550 1.00 82.88 209 ASP A N 1
ATOM 1543 C CA . ASP A 1 209 ? 0.551 -4.947 -14.596 1.00 82.88 209 ASP A CA 1
ATOM 1544 C C . ASP A 1 209 ? 0.060 -3.950 -13.542 1.00 82.88 209 ASP A C 1
ATOM 1546 O O . ASP A 1 209 ? 0.794 -3.045 -13.127 1.00 82.88 209 ASP A O 1
ATOM 1550 N N . GLU A 1 210 ? -1.193 -4.083 -13.109 1.00 80.50 210 GLU A N 1
ATOM 1551 C CA . GLU A 1 210 ? -1.713 -3.256 -12.022 1.00 80.50 210 GLU A CA 1
ATOM 1552 C C . GLU A 1 210 ? -0.925 -3.535 -10.736 1.00 80.50 210 GLU A C 1
ATOM 1554 O O . GLU A 1 210 ? -0.751 -4.682 -10.330 1.00 80.50 210 GLU A O 1
ATOM 1559 N N . ALA A 1 211 ? -0.440 -2.470 -10.097 1.00 76.94 211 ALA A N 1
ATOM 1560 C CA . ALA A 1 211 ? 0.339 -2.555 -8.861 1.00 76.94 211 ALA A CA 1
ATOM 1561 C C . ALA A 1 211 ? -0.376 -1.910 -7.664 1.00 76.94 211 ALA A C 1
ATOM 1563 O O . ALA A 1 211 ? 0.074 -2.030 -6.531 1.00 76.94 211 ALA A O 1
ATOM 1564 N N . GLY A 1 212 ? -1.494 -1.218 -7.898 1.00 71.31 212 GLY A N 1
ATOM 1565 C CA . GLY A 1 212 ? -2.306 -0.586 -6.864 1.00 71.31 212 GLY A CA 1
ATOM 1566 C C . GLY A 1 212 ? -3.151 0.567 -7.410 1.00 71.31 212 GLY A C 1
ATOM 1567 O O . GLY A 1 212 ? -3.141 0.835 -8.615 1.00 71.31 212 GLY A O 1
ATOM 1568 N N . PRO A 1 213 ? -3.861 1.307 -6.536 1.00 75.62 213 PRO A N 1
ATOM 1569 C CA . PRO A 1 213 ? -4.663 2.451 -6.954 1.00 75.62 213 PRO A CA 1
ATOM 1570 C C . PRO A 1 213 ? -3.798 3.492 -7.666 1.00 75.62 213 PRO A C 1
ATOM 1572 O O . PRO A 1 213 ? -2.885 4.056 -7.067 1.00 75.62 213 PRO A O 1
ATOM 1575 N N . MET A 1 214 ? -4.094 3.742 -8.944 1.00 83.94 214 MET A N 1
ATOM 1576 C CA . MET A 1 214 ? -3.319 4.651 -9.797 1.00 83.94 214 MET A CA 1
ATOM 1577 C C . MET A 1 214 ? -1.825 4.289 -9.886 1.00 83.94 214 MET A C 1
ATOM 1579 O O . MET A 1 214 ? -0.978 5.173 -10.011 1.00 83.94 214 MET A O 1
ATOM 1583 N N . GLN A 1 215 ? -1.489 2.997 -9.823 1.00 89.38 215 GLN A N 1
ATOM 1584 C CA . GLN A 1 215 ? -0.120 2.511 -9.970 1.00 89.38 215 GLN A CA 1
ATOM 1585 C C . GLN A 1 215 ? -0.046 1.336 -10.944 1.00 89.38 215 GLN A C 1
ATOM 1587 O O . GLN A 1 215 ? -0.819 0.384 -10.857 1.00 89.38 215 GLN A O 1
ATOM 1592 N N . VAL A 1 216 ? 0.927 1.389 -11.852 1.00 90.62 216 VAL A N 1
ATOM 1593 C CA . VAL A 1 216 ? 1.204 0.324 -12.825 1.00 90.62 216 VAL A CA 1
ATOM 1594 C C . VAL A 1 216 ? 2.675 -0.056 -12.725 1.00 90.62 216 VAL A C 1
ATOM 1596 O O . VAL A 1 216 ? 3.547 0.811 -12.814 1.00 90.62 216 VAL A O 1
ATOM 1599 N N . LYS A 1 217 ? 2.967 -1.344 -12.546 1.00 91.44 217 LYS A N 1
ATOM 1600 C CA . LYS A 1 217 ? 4.325 -1.890 -12.615 1.00 91.44 217 LYS A CA 1
ATOM 1601 C C . LYS A 1 217 ? 4.599 -2.308 -14.050 1.00 91.44 217 LYS A C 1
ATOM 1603 O O . LYS A 1 217 ? 3.782 -2.968 -14.681 1.00 91.44 217 LYS A O 1
ATOM 1608 N N . VAL A 1 218 ? 5.743 -1.901 -14.578 1.00 92.19 218 VAL A N 1
ATOM 1609 C CA . VAL A 1 218 ? 6.139 -2.196 -15.953 1.00 92.19 218 VAL A CA 1
ATOM 1610 C C . VAL A 1 218 ? 7.486 -2.883 -15.991 1.00 92.19 218 VAL A C 1
ATOM 1612 O O . VAL A 1 218 ? 8.391 -2.560 -15.218 1.00 92.19 218 VAL A O 1
ATOM 1615 N N . ARG A 1 219 ? 7.628 -3.790 -16.953 1.00 90.50 219 ARG A N 1
ATOM 1616 C CA . ARG A 1 219 ? 8.901 -4.395 -17.342 1.00 90.50 219 ARG A CA 1
ATOM 1617 C C . ARG A 1 219 ? 9.180 -4.032 -18.782 1.00 90.50 219 ARG A C 1
ATOM 1619 O O . ARG A 1 219 ? 8.306 -4.170 -19.635 1.00 90.50 219 ARG A O 1
ATOM 1626 N N . TYR A 1 220 ? 10.394 -3.596 -19.073 1.00 90.62 220 TYR A N 1
ATOM 1627 C CA . TYR A 1 220 ? 10.790 -3.224 -20.423 1.00 90.62 220 TYR A CA 1
ATOM 1628 C C . TYR A 1 220 ? 12.229 -3.631 -20.713 1.00 90.62 220 TYR A C 1
ATOM 1630 O O . TYR A 1 220 ? 13.042 -3.846 -19.814 1.00 90.62 220 TYR A O 1
ATOM 1638 N N . ARG A 1 221 ? 12.559 -3.704 -21.999 1.00 92.44 221 ARG A N 1
ATOM 1639 C CA . ARG A 1 221 ? 13.933 -3.886 -22.463 1.00 92.44 221 ARG A CA 1
ATOM 1640 C C . ARG A 1 221 ? 14.266 -2.936 -23.598 1.00 92.44 221 ARG A C 1
ATOM 1642 O O . ARG A 1 221 ? 13.387 -2.597 -24.380 1.00 92.44 221 ARG A O 1
ATOM 1649 N N . TYR A 1 222 ? 15.522 -2.532 -23.705 1.00 92.00 222 TYR A N 1
ATOM 1650 C CA . TYR A 1 222 ? 16.057 -1.825 -24.872 1.00 92.00 222 TYR A CA 1
ATOM 1651 C C . TYR A 1 222 ? 17.565 -2.039 -24.970 1.00 92.00 222 TYR A C 1
ATOM 1653 O O . TYR A 1 222 ? 18.179 -2.558 -24.038 1.00 92.00 222 TYR A O 1
ATOM 1661 N N . ARG A 1 223 ? 18.197 -1.591 -26.057 1.00 92.12 223 ARG A N 1
ATOM 1662 C CA . ARG A 1 223 ? 19.662 -1.519 -26.131 1.00 92.12 223 ARG A CA 1
ATOM 1663 C C . ARG A 1 223 ? 20.118 -0.130 -26.543 1.00 92.12 223 ARG A C 1
ATOM 1665 O O . ARG A 1 223 ? 19.641 0.426 -27.525 1.00 92.12 223 ARG A O 1
ATOM 1672 N N . SER A 1 224 ? 21.057 0.408 -25.772 1.00 86.44 224 SER A N 1
ATOM 1673 C CA . SER A 1 224 ? 21.773 1.642 -26.082 1.00 86.44 224 SER A CA 1
ATOM 1674 C C . SER A 1 224 ? 23.267 1.353 -25.964 1.00 86.44 224 SER A C 1
ATOM 1676 O O . SER A 1 224 ? 23.788 1.088 -24.878 1.00 86.44 224 SER A O 1
ATOM 1678 N N . GLY A 1 225 ? 23.957 1.288 -27.098 1.00 85.00 225 GLY A N 1
ATOM 1679 C CA . GLY A 1 225 ? 25.337 0.844 -27.193 1.00 85.00 225 GLY A CA 1
ATOM 1680 C C . GLY A 1 225 ? 25.507 -0.660 -26.950 1.00 85.00 225 GLY A C 1
ATOM 1681 O O . GLY A 1 225 ? 24.760 -1.513 -27.437 1.00 85.00 225 GLY A O 1
ATOM 1682 N N . ARG A 1 226 ? 26.558 -1.013 -26.200 1.00 78.56 226 ARG A N 1
ATOM 1683 C CA . ARG A 1 226 ? 26.999 -2.410 -26.026 1.00 78.56 226 ARG A CA 1
ATOM 1684 C C . ARG A 1 226 ? 26.251 -3.193 -24.945 1.00 78.56 226 ARG A C 1
ATOM 1686 O O . ARG A 1 226 ? 26.424 -4.406 -24.884 1.00 78.56 226 ARG A O 1
ATOM 1693 N N . LYS A 1 227 ? 25.468 -2.541 -24.078 1.00 79.12 227 LYS A N 1
ATOM 1694 C CA . LYS A 1 227 ? 24.774 -3.215 -22.969 1.00 79.12 227 LYS A CA 1
ATOM 1695 C C . LYS A 1 227 ? 23.256 -3.179 -23.169 1.00 79.12 227 LYS A C 1
ATOM 1697 O O . LYS A 1 227 ? 22.710 -2.094 -23.370 1.00 79.12 227 LYS A O 1
ATOM 1702 N N . PRO A 1 228 ? 22.570 -4.335 -23.111 1.00 86.56 228 PRO A N 1
ATOM 1703 C CA . PRO A 1 228 ? 21.120 -4.353 -23.046 1.00 86.56 228 PRO A CA 1
ATOM 1704 C C . PRO A 1 228 ? 20.654 -3.839 -21.681 1.00 86.56 228 PRO A C 1
ATOM 1706 O O . PRO A 1 228 ? 21.264 -4.117 -20.648 1.00 86.56 228 PRO A O 1
ATOM 1709 N N . CYS A 1 229 ? 19.553 -3.107 -21.700 1.00 87.62 229 CYS A N 1
ATOM 1710 C CA . CYS A 1 229 ? 18.794 -2.703 -20.537 1.00 87.62 229 CYS A CA 1
ATOM 1711 C C . CYS A 1 229 ? 17.611 -3.653 -20.356 1.00 87.62 229 CYS A C 1
ATOM 1713 O O . CYS A 1 229 ? 16.841 -3.842 -21.296 1.00 87.62 229 CYS A O 1
ATOM 1715 N N . ASN A 1 230 ? 17.443 -4.194 -19.149 1.00 88.12 230 ASN A N 1
ATOM 1716 C CA . ASN A 1 230 ? 16.231 -4.889 -18.719 1.00 88.12 230 ASN A CA 1
ATOM 1717 C C . ASN A 1 230 ? 15.722 -4.177 -17.463 1.00 88.12 230 ASN A C 1
ATOM 1719 O O . ASN A 1 230 ? 16.199 -4.436 -16.357 1.00 88.12 230 ASN A O 1
ATOM 1723 N N . GLY A 1 231 ? 14.835 -3.209 -17.669 1.00 85.19 231 GLY A N 1
ATOM 1724 C CA . GLY A 1 231 ? 14.377 -2.292 -16.638 1.00 85.19 231 GLY A CA 1
ATOM 1725 C C . GLY A 1 231 ? 13.013 -2.678 -16.083 1.00 85.19 231 GLY A C 1
ATOM 1726 O O . GLY A 1 231 ? 12.147 -3.188 -16.797 1.00 85.19 231 GLY A O 1
ATOM 1727 N N . GLU A 1 232 ? 12.818 -2.380 -14.807 1.00 90.19 232 GLU A N 1
ATOM 1728 C CA . GLU A 1 232 ? 11.523 -2.412 -14.140 1.00 90.19 232 GLU A CA 1
ATOM 1729 C C . GLU A 1 232 ? 11.226 -1.035 -13.558 1.00 90.19 232 GLU A C 1
ATOM 1731 O O . GLU A 1 232 ? 12.126 -0.358 -13.051 1.00 90.19 232 GLU A O 1
ATOM 1736 N N . ALA A 1 233 ? 9.967 -0.610 -13.608 1.00 91.44 233 ALA A N 1
ATOM 1737 C CA . ALA A 1 233 ? 9.550 0.646 -13.005 1.00 91.44 233 ALA A CA 1
ATOM 1738 C C . ALA A 1 233 ? 8.133 0.573 -12.443 1.00 91.44 233 ALA A C 1
ATOM 1740 O O . ALA A 1 233 ? 7.282 -0.153 -12.949 1.00 91.44 233 ALA A O 1
ATOM 1741 N N . THR A 1 234 ? 7.875 1.396 -11.432 1.00 93.25 234 THR A N 1
ATOM 1742 C CA . THR A 1 234 ? 6.523 1.697 -10.962 1.00 93.25 234 THR A CA 1
ATOM 1743 C C . THR A 1 234 ? 6.119 3.068 -11.485 1.00 93.25 234 THR A C 1
ATOM 1745 O O . THR A 1 234 ? 6.813 4.069 -11.268 1.00 93.25 234 THR A O 1
ATOM 1748 N N . VAL A 1 235 ? 4.993 3.108 -12.189 1.00 95.12 235 VAL A N 1
ATOM 1749 C CA . VAL A 1 235 ? 4.389 4.308 -12.759 1.00 95.12 235 VAL A CA 1
ATOM 1750 C C . VAL A 1 235 ? 3.229 4.733 -11.871 1.00 95.12 235 VAL A C 1
ATOM 1752 O O . VAL A 1 235 ? 2.243 4.012 -11.754 1.00 95.12 235 VAL A O 1
ATOM 1755 N N . SER A 1 236 ? 3.346 5.905 -11.253 1.00 92.19 236 SER A N 1
ATOM 1756 C CA . SER A 1 236 ? 2.281 6.535 -10.474 1.00 92.19 236 SER A CA 1
ATOM 1757 C C . SER A 1 236 ? 1.489 7.487 -11.363 1.00 92.19 236 SER A C 1
ATOM 1759 O O . SER A 1 236 ? 2.060 8.312 -12.090 1.00 92.19 236 SER A O 1
ATOM 1761 N N . LEU A 1 237 ? 0.169 7.377 -11.290 1.00 92.81 237 LEU A N 1
ATOM 1762 C CA . LEU A 1 237 ? -0.772 8.203 -12.022 1.00 92.81 237 LEU A CA 1
ATOM 1763 C C . LEU A 1 237 ? -1.527 9.136 -11.071 1.00 92.81 237 LEU A C 1
ATOM 1765 O O . LEU A 1 237 ? -1.693 8.845 -9.891 1.00 92.81 237 LEU A O 1
ATOM 1769 N N . ILE A 1 238 ? -2.026 10.242 -11.614 1.00 89.06 238 ILE A N 1
ATOM 1770 C CA . ILE A 1 238 ? -2.893 11.192 -10.915 1.00 89.06 238 ILE A CA 1
ATOM 1771 C C . ILE A 1 238 ? -4.130 11.491 -11.761 1.00 89.06 238 ILE A C 1
ATOM 1773 O O . ILE A 1 238 ? -4.064 11.503 -12.993 1.00 89.06 238 ILE A O 1
ATOM 1777 N N . GLN A 1 239 ? -5.270 11.710 -11.107 1.00 86.25 239 GLN A N 1
ATOM 1778 C CA . GLN A 1 239 ? -6.496 12.157 -11.759 1.00 86.25 239 GLN A CA 1
ATOM 1779 C C . GLN A 1 239 ? -6.463 13.685 -11.843 1.00 86.25 239 GLN A C 1
ATOM 1781 O O . GLN A 1 239 ? -6.475 14.356 -10.813 1.00 86.25 239 GLN A O 1
ATOM 1786 N N . THR A 1 240 ? -6.431 14.238 -13.054 1.00 81.25 240 THR A N 1
ATOM 1787 C CA . THR A 1 240 ? -6.565 15.683 -13.289 1.00 81.25 240 THR A CA 1
ATOM 1788 C C . THR A 1 240 ? -7.953 16.007 -13.848 1.00 81.25 240 THR A C 1
ATOM 1790 O O . THR A 1 240 ? -8.757 15.102 -14.113 1.00 81.25 240 THR A O 1
ATOM 1793 N N . SER A 1 241 ? -8.243 17.298 -14.047 1.00 77.06 241 SER A N 1
ATOM 1794 C CA . SER A 1 241 ? -9.441 17.759 -14.767 1.00 77.06 241 SER A CA 1
ATOM 1795 C C . SER A 1 241 ? -9.531 17.199 -16.189 1.00 77.06 241 SER A C 1
ATOM 1797 O O . SER A 1 241 ? -10.627 16.991 -16.698 1.00 77.06 241 SER A O 1
ATOM 1799 N N . ASP A 1 242 ? -8.383 16.898 -16.802 1.00 80.56 242 ASP A N 1
ATOM 1800 C CA . ASP A 1 242 ? -8.258 16.479 -18.202 1.00 80.56 242 ASP A CA 1
ATOM 1801 C C . ASP A 1 242 ? -8.113 14.950 -18.339 1.00 80.56 242 ASP A C 1
ATOM 1803 O O . ASP A 1 242 ? -7.710 14.431 -19.390 1.00 80.56 242 ASP A O 1
ATOM 1807 N N . GLY A 1 243 ? -8.387 14.219 -17.255 1.00 84.19 243 GLY A N 1
ATOM 1808 C CA . GLY A 1 243 ? -8.289 12.766 -17.164 1.00 84.19 243 GLY A CA 1
ATOM 1809 C C . GLY A 1 243 ? -7.080 12.278 -16.365 1.00 84.19 243 GLY A C 1
ATOM 1810 O O . GLY A 1 243 ? -6.366 13.037 -15.716 1.00 84.19 243 GLY A O 1
ATOM 1811 N N . ILE A 1 244 ? -6.844 10.970 -16.408 1.00 89.31 244 ILE A N 1
ATOM 1812 C CA . ILE A 1 244 ? -5.690 10.360 -15.744 1.00 89.31 244 ILE A CA 1
ATOM 1813 C C . ILE A 1 244 ? -4.404 10.765 -16.485 1.00 89.31 244 ILE A C 1
ATOM 1815 O O . ILE A 1 244 ? -4.392 10.857 -17.717 1.00 89.31 244 ILE A O 1
ATOM 1819 N N . ARG A 1 245 ? -3.320 11.034 -15.752 1.00 93.75 245 ARG A N 1
ATOM 1820 C CA . ARG A 1 245 ? -1.989 11.357 -16.296 1.00 93.75 245 ARG A CA 1
ATOM 1821 C C . ARG A 1 245 ? -0.887 10.660 -15.512 1.00 93.75 245 ARG A C 1
ATOM 1823 O O . ARG A 1 245 ? -1.039 10.406 -14.321 1.00 93.75 245 ARG A O 1
ATOM 1830 N N . ILE A 1 246 ? 0.242 10.394 -16.169 1.00 94.81 246 ILE A N 1
ATOM 1831 C CA . ILE A 1 246 ? 1.458 9.918 -15.503 1.00 94.81 246 ILE A CA 1
ATOM 1832 C C . ILE A 1 246 ? 2.038 11.075 -14.697 1.00 94.81 246 ILE A C 1
ATOM 1834 O O . ILE A 1 246 ? 2.514 12.066 -15.255 1.00 94.81 246 ILE A O 1
ATOM 1838 N N . GLU A 1 247 ? 2.013 10.938 -13.377 1.00 92.44 247 GLU A N 1
ATOM 1839 C CA . GLU A 1 247 ? 2.624 11.894 -12.465 1.00 92.44 247 GLU A CA 1
ATOM 1840 C C . GLU A 1 247 ? 4.107 11.581 -12.305 1.00 92.44 247 GLU A C 1
ATOM 1842 O O . GLU A 1 247 ? 4.952 12.475 -12.360 1.00 92.44 247 GLU A O 1
ATOM 1847 N N . ARG A 1 248 ? 4.461 10.307 -12.110 1.00 90.38 248 ARG A N 1
ATOM 1848 C CA . ARG A 1 248 ? 5.817 9.905 -11.733 1.00 90.38 248 ARG A CA 1
ATOM 1849 C C . ARG A 1 248 ? 6.154 8.511 -12.248 1.00 90.38 248 ARG A C 1
ATOM 1851 O O . ARG A 1 248 ? 5.315 7.626 -12.257 1.00 90.38 248 ARG A O 1
ATOM 1858 N N . ILE A 1 249 ? 7.419 8.315 -12.608 1.00 92.94 249 ILE A N 1
ATOM 1859 C CA . ILE A 1 249 ? 7.999 6.998 -12.885 1.00 92.94 249 ILE A CA 1
ATOM 1860 C C . ILE A 1 249 ? 9.174 6.811 -11.926 1.00 92.94 249 ILE A C 1
ATOM 1862 O O . ILE A 1 249 ? 10.015 7.707 -11.800 1.00 92.94 249 ILE A O 1
ATOM 1866 N N . ARG A 1 250 ? 9.210 5.689 -11.206 1.00 88.31 250 ARG A N 1
ATOM 1867 C CA . ARG A 1 250 ? 10.349 5.273 -10.378 1.00 88.31 250 ARG A CA 1
ATOM 1868 C C . ARG A 1 250 ? 10.899 3.965 -10.919 1.00 88.31 250 ARG A C 1
ATOM 1870 O O . ARG A 1 250 ? 10.204 2.957 -10.869 1.00 88.31 250 ARG A O 1
ATOM 1877 N N . SER A 1 251 ? 12.136 3.979 -11.393 1.00 82.44 251 SER A N 1
ATOM 1878 C CA . SER A 1 251 ? 12.824 2.754 -11.793 1.00 82.44 251 SER A CA 1
ATOM 1879 C C . SER A 1 251 ? 13.188 1.933 -10.555 1.00 82.44 251 SER A C 1
ATOM 1881 O O . SER A 1 251 ? 13.787 2.463 -9.619 1.00 82.44 251 SER A O 1
ATOM 1883 N N . ALA A 1 252 ? 12.802 0.660 -10.554 1.00 66.12 252 ALA A N 1
ATOM 1884 C CA . ALA A 1 252 ? 13.161 -0.326 -9.538 1.00 66.12 252 ALA A CA 1
ATOM 1885 C C . ALA A 1 252 ? 14.489 -1.023 -9.878 1.00 66.12 252 ALA A C 1
ATOM 1887 O O . ALA A 1 252 ? 15.249 -1.370 -8.978 1.00 66.12 252 ALA A O 1
ATOM 1888 N N . SER A 1 253 ? 14.818 -1.145 -11.168 1.00 63.78 253 SER A N 1
ATOM 1889 C CA . SER A 1 253 ? 16.144 -1.545 -11.641 1.00 63.78 253 SER A CA 1
ATOM 1890 C C . SER A 1 253 ? 16.710 -0.496 -12.599 1.00 63.78 253 SER A C 1
ATOM 1892 O O . SER A 1 253 ? 16.015 0.034 -13.469 1.00 63.78 253 SER A O 1
ATOM 1894 N N . GLY A 1 254 ? 17.975 -0.138 -12.376 1.00 55.19 254 GLY A N 1
ATOM 1895 C CA . GLY A 1 254 ? 18.687 0.860 -13.163 1.00 55.19 254 GLY A CA 1
ATOM 1896 C C . GLY A 1 254 ? 19.312 0.251 -14.411 1.00 55.19 254 GLY A C 1
ATOM 1897 O O . GLY A 1 254 ? 20.146 -0.651 -14.320 1.00 55.19 254 GLY A O 1
ATOM 1898 N N . CYS A 1 255 ? 18.918 0.802 -15.550 1.00 58.06 255 CYS A N 1
ATOM 1899 C CA . CYS A 1 255 ? 19.784 0.994 -16.699 1.00 58.06 255 CYS A CA 1
ATOM 1900 C C . CYS A 1 255 ? 20.144 2.488 -16.731 1.00 58.06 255 CYS A C 1
ATOM 1902 O O . CYS A 1 255 ? 21.239 2.796 -17.229 1.00 58.06 255 CYS A O 1
#